Protein AF-A8JEB4-F1 (afdb_monomer_lite)

Secondary structure (DSSP, 8-state):
--------------------------PPPHHHHHHHHHHHHHHHHHHHHHHHHH-S-HHHHHHHTGGG--HHHHHHHHHHHHHHHHTT-HHHHHHHHHHHHHHHHHHHHTS-HHHHHHHHHHH-SSHHHHHHHHHHHHHHHHHHHHHHHHHHHHHHHHHHHHHHHSPP-TTHHHHHHHHHHHHHHHHHHHHHHHHHHHHHHHHHHHS--

Sequence (209 aa):
MPIVPQGCGAGRVQAHRATTRCHATAVPDPAAARLDGARVTQLRATELLAKLLEASDPTGEARQHVESLTEDFFMTSSTYLTLARKEGNADVASRLERALSAAWAVKQATMRPELQLLNGLVRAESDAARRQMYVSGGSDLVDTLRMNDRWFFSMLERMTNDVERQPPNPGKAQLLTRLRSIKKEAEALEKQAARQQAQQDKGQKGGAK

Foldseek 3Di:
DDDDDDDDDDDDDDDPPPPPPPPPPPPPDPVVVVVVVLVVLLVLLVVLLVCLLPDPDLLVSLLVCLVNLDPSSLVSLVVVLVVCVVVVVVVVNVSSVVNSVSNCVNNLVPDDPLVSLVVLLLPQPDPVSNVVCVVVCPPVVLVSCPPDPNVSLVVLVVVLVVLVPDDDDPCSVVSNVSSVVNNVVSVVSNVVVVVVVVVVVVVVVVPPD

Radius of gyration: 33.23 Å; chains: 1; bounding box: 127×57×76 Å

Structure (mmCIF, N/CA/C/O backbone):
data_AF-A8JEB4-F1
#
_entry.id   AF-A8JEB4-F1
#
loop_
_atom_site.group_PDB
_atom_site.id
_atom_site.type_symbol
_atom_site.label_atom_id
_atom_site.label_alt_id
_atom_site.label_comp_id
_atom_site.label_asym_id
_atom_site.label_entity_id
_atom_site.label_seq_id
_atom_site.pdbx_PDB_ins_code
_atom_site.Cartn_x
_atom_site.Cartn_y
_atom_site.Cartn_z
_atom_site.occupancy
_atom_site.B_iso_or_equiv
_atom_site.auth_seq_id
_atom_site.auth_comp_id
_atom_site.auth_asym_id
_atom_site.auth_atom_id
_atom_site.pdbx_PDB_model_num
ATOM 1 N N . MET A 1 1 ? 90.904 -24.887 -39.145 1.00 38.66 1 MET A N 1
ATOM 2 C CA . MET A 1 1 ? 92.124 -25.471 -38.540 1.00 38.66 1 MET A CA 1
ATOM 3 C C . MET A 1 1 ? 92.198 -24.982 -37.096 1.00 38.66 1 MET A C 1
ATOM 5 O O . MET A 1 1 ? 91.871 -23.822 -36.892 1.00 38.66 1 MET A O 1
ATOM 9 N N . PRO A 1 2 ? 92.663 -25.812 -36.152 1.00 54.75 2 PRO A N 1
ATOM 10 C CA . PRO A 1 2 ? 91.959 -26.630 -35.140 1.00 54.75 2 PRO A CA 1
ATOM 11 C C . PRO A 1 2 ? 91.646 -25.810 -33.845 1.00 54.75 2 PRO A C 1
ATOM 13 O O . PRO A 1 2 ? 91.927 -24.625 -33.820 1.00 54.75 2 PRO A O 1
ATOM 16 N N . ILE A 1 3 ? 91.001 -26.255 -32.759 1.00 52.28 3 ILE A N 1
ATOM 17 C CA . ILE A 1 3 ? 91.280 -27.370 -31.837 1.00 52.28 3 ILE A CA 1
ATOM 18 C C . ILE A 1 3 ? 90.021 -27.603 -30.971 1.00 52.28 3 ILE A C 1
ATOM 20 O O . ILE A 1 3 ? 89.397 -26.663 -30.484 1.00 52.28 3 ILE A O 1
ATOM 24 N N . VAL A 1 4 ? 89.690 -28.878 -30.778 1.00 51.28 4 VAL A N 1
ATOM 25 C CA . VAL A 1 4 ? 88.695 -29.427 -29.840 1.00 51.28 4 VAL A CA 1
ATOM 26 C C . VAL A 1 4 ? 89.289 -29.476 -28.424 1.00 51.28 4 VAL A C 1
ATOM 28 O O . VAL A 1 4 ? 90.475 -29.783 -28.296 1.00 51.28 4 VAL A O 1
ATOM 31 N N . PRO A 1 5 ? 88.472 -29.348 -27.362 1.00 63.09 5 PRO A N 1
ATOM 32 C CA . PRO A 1 5 ? 88.647 -30.285 -26.258 1.00 63.09 5 PRO A CA 1
ATOM 33 C C . PRO A 1 5 ? 87.349 -30.987 -25.850 1.00 63.09 5 PRO A C 1
ATOM 35 O O . PRO A 1 5 ? 86.295 -30.388 -25.644 1.00 63.09 5 PRO A O 1
ATOM 38 N N . GLN A 1 6 ? 87.502 -32.304 -25.731 1.00 59.31 6 GLN A N 1
ATOM 39 C CA . GLN A 1 6 ? 86.605 -33.250 -25.090 1.00 59.31 6 GLN A CA 1
ATOM 40 C C . GLN A 1 6 ? 86.513 -32.973 -23.587 1.00 59.31 6 GLN A C 1
ATOM 42 O O . GLN A 1 6 ? 87.521 -32.717 -22.932 1.00 59.31 6 GLN A O 1
ATOM 47 N N . GLY A 1 7 ? 85.313 -33.137 -23.035 1.00 56.41 7 GLY A N 1
ATOM 48 C CA . GLY A 1 7 ? 85.078 -33.209 -21.598 1.00 56.41 7 GLY A CA 1
ATOM 49 C C . GLY A 1 7 ? 83.853 -34.066 -21.297 1.00 56.41 7 GLY A C 1
ATOM 50 O O . GLY A 1 7 ? 82.729 -33.577 -21.328 1.00 56.41 7 GLY A O 1
ATOM 51 N N . CYS A 1 8 ? 84.082 -35.353 -21.029 1.00 50.69 8 CYS A N 1
ATOM 52 C CA . CYS A 1 8 ? 83.113 -36.275 -20.436 1.00 50.69 8 CYS A CA 1
ATOM 53 C C . CYS A 1 8 ? 82.752 -35.834 -19.010 1.00 50.69 8 CYS A C 1
ATOM 55 O O . CYS A 1 8 ? 83.640 -35.499 -18.229 1.00 50.69 8 CYS A O 1
ATOM 57 N N . GLY A 1 9 ? 81.473 -35.922 -18.634 1.00 49.28 9 GLY A N 1
ATOM 58 C CA . GLY A 1 9 ? 81.045 -35.616 -17.268 1.00 49.28 9 GLY A CA 1
ATOM 59 C C . GLY A 1 9 ? 79.619 -36.048 -16.939 1.00 49.28 9 GLY A C 1
ATOM 60 O O . GLY A 1 9 ? 78.704 -35.239 -16.969 1.00 49.28 9 GLY A O 1
ATOM 61 N N . ALA A 1 10 ? 79.472 -37.338 -16.635 1.00 49.81 10 ALA A N 1
ATOM 62 C CA . ALA A 1 10 ? 78.556 -37.943 -15.663 1.00 49.81 10 ALA A CA 1
ATOM 63 C C . ALA A 1 10 ? 77.165 -37.306 -15.407 1.00 49.81 10 ALA A C 1
ATOM 65 O O . ALA A 1 10 ? 77.017 -36.329 -14.681 1.00 49.81 10 ALA A O 1
ATOM 66 N N . GLY A 1 11 ? 76.135 -38.015 -15.881 1.00 51.88 11 GLY A N 1
ATOM 67 C CA . GLY A 1 11 ? 74.995 -38.484 -15.083 1.00 51.88 11 GLY A CA 1
ATOM 68 C C . GLY A 1 11 ? 74.304 -37.520 -14.113 1.00 51.88 11 GLY A C 1
ATOM 69 O O . GLY A 1 11 ? 74.766 -37.296 -12.995 1.00 51.88 11 GLY A O 1
ATOM 70 N N . ARG A 1 12 ? 73.066 -37.133 -14.447 1.00 55.53 12 ARG A N 1
ATOM 71 C CA . ARG A 1 12 ? 72.047 -36.868 -13.423 1.00 55.53 12 ARG A CA 1
ATOM 72 C C . ARG A 1 12 ? 70.630 -37.146 -13.936 1.00 55.53 12 ARG A C 1
ATOM 74 O O . ARG A 1 12 ? 70.074 -36.401 -14.729 1.00 55.53 12 ARG A O 1
ATOM 81 N N . VAL A 1 13 ? 70.118 -38.288 -13.477 1.00 55.38 13 VAL A N 1
ATOM 82 C CA . VAL A 1 13 ? 68.733 -38.638 -13.117 1.00 55.38 13 VAL A CA 1
ATOM 83 C C . VAL A 1 13 ? 67.637 -37.694 -13.638 1.00 55.38 13 VAL A C 1
ATOM 85 O O . VAL A 1 13 ? 67.443 -36.593 -13.124 1.00 55.38 13 VAL A O 1
ATOM 88 N N . GLN A 1 14 ? 66.850 -38.193 -14.596 1.00 51.88 14 GLN A N 1
ATOM 89 C CA . GLN A 1 14 ? 65.537 -37.655 -14.948 1.00 51.88 14 GLN A CA 1
ATOM 90 C C . GLN A 1 14 ? 64.587 -37.815 -13.754 1.00 51.88 14 GLN A C 1
ATOM 92 O O . GLN A 1 14 ? 64.043 -38.889 -13.509 1.00 51.88 14 GLN A O 1
ATOM 97 N N . ALA A 1 15 ? 64.376 -36.736 -13.006 1.00 53.16 15 ALA A N 1
ATOM 98 C CA . ALA A 1 15 ? 63.231 -36.619 -12.119 1.00 53.16 15 ALA A CA 1
ATOM 99 C C . ALA A 1 15 ? 62.065 -36.048 -12.934 1.00 53.16 15 ALA A C 1
ATOM 101 O O . ALA A 1 15 ? 61.970 -34.837 -13.142 1.00 53.16 15 ALA A O 1
ATOM 102 N N . HIS A 1 16 ? 61.178 -36.930 -13.399 1.00 48.91 16 HIS A N 1
ATOM 103 C CA . HIS A 1 16 ? 59.841 -36.560 -13.848 1.00 48.91 16 HIS A CA 1
ATOM 104 C C . HIS A 1 16 ? 59.104 -35.895 -12.680 1.00 48.91 16 HIS A C 1
ATOM 106 O O . HIS A 1 16 ? 58.476 -36.553 -11.853 1.00 48.91 16 HIS A O 1
ATOM 112 N N . ARG A 1 17 ? 59.198 -34.566 -12.586 1.00 48.28 17 ARG A N 1
ATOM 113 C CA . ARG A 1 17 ? 58.284 -33.784 -11.761 1.00 48.28 17 ARG A CA 1
ATOM 114 C C . ARG A 1 17 ? 56.932 -33.815 -12.457 1.00 48.28 17 ARG A C 1
ATOM 116 O O . ARG A 1 17 ? 56.715 -33.111 -13.437 1.00 48.28 17 ARG A O 1
ATOM 123 N N . ALA A 1 18 ? 56.046 -34.667 -11.951 1.00 56.19 18 ALA A N 1
ATOM 124 C CA . ALA A 1 18 ? 54.621 -34.542 -12.174 1.00 56.19 18 ALA A CA 1
ATOM 125 C C . ALA A 1 18 ? 54.212 -33.139 -11.712 1.00 56.19 18 ALA A C 1
ATOM 127 O O . ALA A 1 18 ? 54.155 -32.846 -10.517 1.00 56.19 18 ALA A O 1
ATOM 128 N N . THR A 1 19 ? 54.010 -32.238 -12.669 1.00 58.72 19 THR A N 1
ATOM 129 C CA . THR A 1 19 ? 53.431 -30.924 -12.420 1.00 58.72 19 THR A CA 1
ATOM 130 C C . THR A 1 19 ? 51.957 -31.144 -12.112 1.00 58.72 19 THR A C 1
ATOM 132 O O . THR A 1 19 ? 51.099 -31.021 -12.984 1.00 58.72 19 THR A O 1
ATOM 135 N N . THR A 1 20 ? 51.659 -31.516 -10.869 1.00 57.28 20 THR A N 1
ATOM 136 C CA . THR A 1 20 ? 50.318 -31.423 -10.304 1.00 57.28 20 THR A CA 1
ATOM 137 C C . THR A 1 20 ? 49.945 -29.945 -10.352 1.00 57.28 20 THR A C 1
ATOM 139 O O . THR A 1 20 ? 50.335 -29.163 -9.488 1.00 57.28 20 THR A O 1
ATOM 142 N N . ARG A 1 21 ? 49.264 -29.527 -11.429 1.00 53.06 21 ARG A N 1
ATOM 143 C CA . ARG A 1 21 ? 48.597 -28.227 -11.486 1.00 53.06 21 ARG A CA 1
ATOM 144 C C . ARG A 1 21 ? 47.537 -28.258 -10.398 1.00 53.06 21 ARG A C 1
ATOM 146 O O . ARG A 1 21 ? 46.460 -28.812 -10.590 1.00 53.06 21 ARG A O 1
ATOM 153 N N . CYS A 1 22 ? 47.865 -27.682 -9.250 1.00 53.25 22 CYS A N 1
ATOM 154 C CA . CYS A 1 22 ? 46.872 -27.253 -8.287 1.00 53.25 22 CYS A CA 1
ATOM 155 C C . CYS A 1 22 ? 45.930 -26.307 -9.040 1.00 53.25 22 CYS A C 1
ATOM 157 O 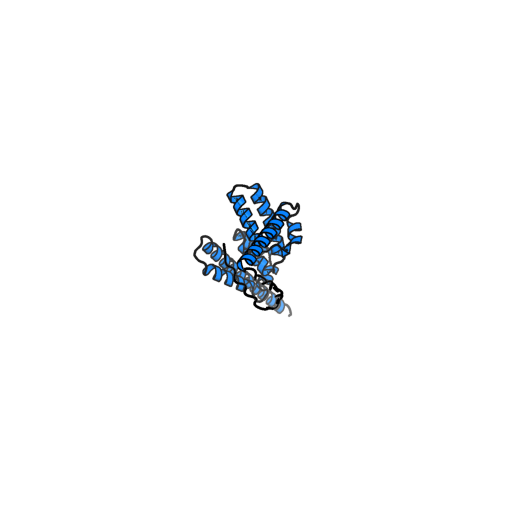O . CYS A 1 22 ? 46.310 -25.181 -9.365 1.00 53.25 22 CYS A O 1
ATOM 159 N N . HIS A 1 23 ? 44.734 -26.786 -9.386 1.00 55.25 23 HIS A N 1
ATOM 160 C CA . HIS A 1 23 ? 43.632 -25.930 -9.795 1.00 55.25 23 HIS A CA 1
ATOM 161 C C . HIS A 1 23 ? 43.306 -25.048 -8.592 1.00 55.25 23 HIS A C 1
ATOM 163 O O . HIS A 1 23 ? 42.534 -25.432 -7.718 1.00 55.25 23 HIS A O 1
ATOM 169 N N . ALA A 1 24 ? 43.956 -23.887 -8.517 1.00 59.38 24 ALA A N 1
ATOM 170 C CA . ALA A 1 24 ? 43.514 -22.809 -7.660 1.00 59.38 24 ALA A CA 1
ATOM 171 C C . ALA A 1 24 ? 42.097 -22.466 -8.126 1.00 59.38 24 ALA A C 1
ATOM 173 O O . ALA A 1 24 ? 41.909 -21.876 -9.190 1.00 59.38 24 ALA A O 1
ATOM 174 N N . THR A 1 25 ? 41.095 -22.923 -7.378 1.00 62.81 25 THR A N 1
ATOM 175 C CA . THR A 1 25 ? 39.720 -22.468 -7.536 1.00 62.81 25 THR A CA 1
ATOM 176 C C . THR A 1 25 ? 39.750 -20.973 -7.276 1.00 62.81 25 THR A C 1
ATOM 178 O O . THR A 1 25 ? 39.903 -20.547 -6.130 1.00 62.81 25 THR A O 1
ATOM 181 N N . ALA A 1 26 ? 39.715 -20.182 -8.349 1.00 67.88 26 ALA A N 1
ATOM 182 C CA . ALA A 1 26 ? 39.594 -18.741 -8.255 1.00 67.88 26 ALA A CA 1
ATOM 183 C C . ALA A 1 26 ? 38.351 -18.458 -7.411 1.00 67.88 26 ALA A C 1
ATOM 185 O O . ALA A 1 26 ? 37.242 -18.833 -7.792 1.00 67.88 26 ALA A O 1
ATOM 186 N N . VAL A 1 27 ? 38.556 -17.888 -6.223 1.00 74.75 27 VAL A N 1
ATOM 187 C CA . VAL A 1 27 ? 37.455 -17.453 -5.368 1.00 74.75 27 VAL A CA 1
ATOM 188 C C . VAL A 1 27 ? 36.690 -16.406 -6.180 1.00 74.75 27 VAL A C 1
ATOM 190 O O . VAL A 1 27 ? 37.307 -15.417 -6.584 1.00 74.75 27 VAL A O 1
ATOM 193 N N . PRO A 1 28 ? 35.404 -16.633 -6.500 1.00 72.44 28 PRO A N 1
ATOM 194 C CA . PRO A 1 28 ? 34.642 -15.689 -7.300 1.00 72.44 28 PRO A CA 1
ATOM 195 C C . PRO A 1 28 ? 34.601 -14.339 -6.585 1.00 72.44 28 PRO A C 1
ATOM 197 O O . PRO A 1 28 ? 34.359 -14.273 -5.378 1.00 72.44 28 PRO A O 1
ATOM 200 N N . ASP A 1 29 ? 34.862 -13.271 -7.338 1.00 78.88 29 ASP A N 1
ATOM 201 C CA . ASP A 1 29 ? 34.808 -11.907 -6.826 1.00 78.88 29 ASP A CA 1
ATOM 202 C C . ASP A 1 29 ? 33.388 -11.628 -6.286 1.00 78.88 29 ASP A C 1
ATOM 204 O O . ASP A 1 29 ? 32.411 -11.732 -7.041 1.00 78.88 29 ASP A O 1
ATOM 208 N N . PRO A 1 30 ? 33.232 -11.278 -4.995 1.00 77.25 30 PRO A N 1
ATOM 209 C CA . PRO A 1 30 ? 31.927 -10.989 -4.409 1.00 77.25 30 PRO A CA 1
ATOM 210 C C . PRO A 1 30 ? 31.196 -9.830 -5.102 1.00 77.25 30 PRO A C 1
ATOM 212 O O . PRO A 1 30 ? 29.968 -9.765 -5.026 1.00 77.25 30 PRO A O 1
ATOM 215 N N . ALA A 1 31 ? 31.904 -8.921 -5.782 1.00 74.94 31 ALA A N 1
ATOM 216 C CA . ALA A 1 31 ? 31.280 -7.858 -6.565 1.00 74.94 31 ALA A CA 1
ATOM 217 C C . ALA A 1 31 ? 30.600 -8.401 -7.834 1.00 74.94 31 ALA A C 1
ATOM 219 O O . ALA A 1 31 ? 29.460 -8.031 -8.119 1.00 74.94 31 ALA A O 1
ATOM 220 N N . ALA A 1 32 ? 31.252 -9.324 -8.547 1.00 72.94 32 ALA A N 1
ATOM 221 C CA . ALA A 1 32 ? 30.692 -9.960 -9.739 1.00 72.94 32 ALA A CA 1
ATOM 222 C C . ALA A 1 32 ? 29.433 -10.777 -9.399 1.00 72.94 32 ALA A C 1
ATOM 224 O O . ALA A 1 32 ? 28.389 -10.593 -10.021 1.00 72.94 32 ALA A O 1
ATOM 225 N N . ALA A 1 33 ? 29.482 -11.571 -8.323 1.00 75.81 33 ALA A N 1
ATOM 226 C CA . ALA A 1 33 ? 28.337 -12.368 -7.877 1.00 75.81 33 ALA A CA 1
ATOM 227 C C . ALA A 1 33 ? 27.104 -11.512 -7.508 1.00 75.81 33 ALA A C 1
ATOM 229 O O . ALA A 1 33 ? 25.963 -11.917 -7.740 1.00 75.81 33 ALA A O 1
ATOM 230 N N . ARG A 1 34 ? 27.310 -10.309 -6.951 1.00 76.44 34 ARG A N 1
ATOM 231 C CA . ARG A 1 34 ? 26.219 -9.365 -6.639 1.00 76.44 34 ARG A CA 1
ATOM 232 C C . ARG A 1 34 ? 25.575 -8.781 -7.895 1.00 76.44 34 ARG A C 1
ATOM 234 O O . ARG A 1 34 ? 24.352 -8.656 -7.937 1.00 76.44 34 ARG A O 1
ATOM 241 N N . LEU A 1 35 ? 26.380 -8.428 -8.899 1.00 77.44 35 LEU A N 1
ATOM 242 C CA . LEU A 1 35 ? 25.883 -7.906 -10.177 1.00 77.44 35 LEU A CA 1
ATOM 243 C C . LEU A 1 35 ? 25.042 -8.951 -10.913 1.00 77.44 35 LEU A C 1
ATOM 245 O O . LEU A 1 35 ? 23.967 -8.624 -11.421 1.00 77.44 35 LEU A O 1
ATOM 249 N N . ASP A 1 36 ? 25.485 -10.207 -10.898 1.00 85.06 36 ASP A N 1
ATOM 250 C CA . ASP A 1 36 ? 24.737 -11.314 -11.490 1.00 85.06 36 ASP A CA 1
ATOM 251 C C . ASP A 1 36 ? 23.381 -11.504 -10.797 1.00 85.06 36 ASP A C 1
ATOM 253 O O . ASP A 1 36 ? 22.354 -11.621 -11.467 1.00 85.06 36 ASP A O 1
ATOM 257 N N . GLY A 1 37 ? 23.346 -11.434 -9.462 1.00 87.88 37 GLY A N 1
ATOM 258 C CA . GLY A 1 37 ? 22.101 -11.496 -8.692 1.00 87.88 37 GLY A CA 1
ATOM 259 C C . GLY A 1 37 ? 21.115 -10.380 -9.050 1.00 87.88 37 GLY A C 1
ATOM 260 O O . GLY A 1 37 ? 19.952 -10.658 -9.342 1.00 87.88 37 GLY A O 1
ATOM 261 N N . ALA A 1 38 ? 21.579 -9.128 -9.098 1.00 89.25 38 ALA A N 1
ATOM 262 C CA . ALA A 1 38 ? 20.737 -7.983 -9.453 1.00 89.25 38 ALA A CA 1
ATOM 263 C C . ALA A 1 38 ? 20.160 -8.109 -10.872 1.00 89.25 38 ALA A C 1
ATOM 265 O O . ALA A 1 38 ? 18.967 -7.878 -11.088 1.00 89.25 38 ALA A O 1
ATOM 266 N N . ARG A 1 39 ? 20.986 -8.545 -11.833 1.00 92.44 39 ARG A N 1
ATOM 267 C CA . ARG A 1 39 ? 20.556 -8.772 -13.216 1.00 92.44 39 ARG A CA 1
ATOM 268 C C . ARG A 1 39 ? 19.494 -9.864 -13.306 1.00 92.44 39 ARG A C 1
ATOM 270 O O . ARG A 1 39 ? 18.506 -9.689 -14.013 1.00 92.44 39 ARG A O 1
ATOM 277 N N . VAL A 1 40 ? 19.670 -10.972 -12.586 1.00 94.19 40 VAL A N 1
ATOM 278 C CA . VAL A 1 40 ? 18.693 -12.070 -12.559 1.00 94.19 40 VAL A CA 1
ATOM 279 C C . VAL A 1 40 ? 17.361 -11.610 -11.964 1.00 94.19 40 VAL A C 1
ATOM 281 O O . VAL A 1 40 ? 16.311 -11.913 -12.530 1.00 94.19 40 VAL A O 1
ATOM 284 N N . THR A 1 41 ? 17.378 -10.847 -10.869 1.00 93.75 41 THR A N 1
ATOM 285 C CA . THR A 1 41 ? 16.153 -10.295 -10.269 1.00 93.75 41 THR A CA 1
ATOM 286 C C . THR A 1 41 ? 15.424 -9.361 -11.233 1.00 93.75 41 THR A C 1
ATOM 288 O O . THR A 1 41 ? 14.213 -9.493 -11.409 1.00 93.75 41 THR A O 1
ATOM 291 N N . GLN A 1 42 ? 16.151 -8.469 -11.913 1.00 94.38 42 GLN A N 1
ATOM 292 C CA . GLN A 1 42 ? 15.565 -7.565 -12.902 1.00 94.38 42 GLN A CA 1
ATOM 293 C C . GLN A 1 42 ? 14.949 -8.327 -14.085 1.00 94.38 42 GLN A C 1
ATOM 295 O O . GLN A 1 42 ? 13.846 -7.990 -14.520 1.00 94.38 42 GLN A O 1
ATOM 300 N N . LEU A 1 43 ? 15.629 -9.361 -14.596 1.00 96.44 43 LEU A N 1
ATOM 301 C CA . LEU A 1 43 ? 15.107 -10.198 -15.682 1.00 96.44 43 LEU A CA 1
ATOM 302 C C . LEU A 1 43 ? 13.803 -10.883 -15.269 1.00 96.44 43 LEU A C 1
ATOM 304 O O . LEU A 1 43 ? 12.806 -10.745 -15.969 1.00 96.44 43 LEU A O 1
ATOM 308 N N . ARG A 1 44 ? 13.765 -11.508 -14.087 1.00 96.94 44 ARG A N 1
ATOM 309 C CA . ARG A 1 44 ? 12.548 -12.148 -13.561 1.00 96.94 44 ARG A CA 1
ATOM 310 C C . ARG A 1 44 ? 11.398 -11.161 -13.375 1.00 96.94 44 ARG A C 1
ATOM 312 O O . ARG A 1 44 ? 10.262 -11.468 -13.728 1.00 96.94 44 ARG A O 1
ATOM 319 N N . ALA A 1 45 ? 11.686 -9.971 -12.845 1.00 97.31 45 ALA A N 1
ATOM 320 C CA . ALA A 1 45 ? 10.690 -8.914 -12.697 1.00 97.31 45 ALA A CA 1
ATOM 321 C C . ALA A 1 45 ? 10.119 -8.481 -14.058 1.00 97.31 45 ALA A C 1
ATOM 323 O O . ALA A 1 45 ? 8.908 -8.312 -14.201 1.00 97.31 45 ALA A O 1
ATOM 324 N N . THR A 1 46 ? 10.986 -8.343 -15.061 1.00 97.19 46 THR A N 1
ATOM 325 C CA . THR A 1 46 ? 10.607 -7.936 -16.421 1.00 97.19 46 THR A CA 1
ATOM 326 C C . THR A 1 46 ? 9.807 -9.027 -17.135 1.00 97.19 46 THR A C 1
ATOM 328 O O . THR A 1 46 ? 8.791 -8.728 -17.756 1.00 97.19 46 THR A O 1
ATOM 331 N N . GLU A 1 47 ? 10.210 -10.292 -17.005 1.00 98.19 47 GLU A N 1
ATOM 332 C CA . GLU A 1 47 ? 9.489 -11.449 -17.549 1.00 98.19 47 GLU A CA 1
ATOM 333 C C . GLU A 1 47 ? 8.081 -11.564 -16.957 1.00 98.19 47 GLU A C 1
ATOM 335 O O . GLU A 1 47 ? 7.111 -11.748 -17.692 1.00 98.19 47 GLU A O 1
ATOM 340 N N . LEU A 1 48 ? 7.940 -11.406 -15.637 1.00 98.44 48 LEU A N 1
ATOM 341 C CA . LEU A 1 48 ? 6.628 -11.418 -14.992 1.00 98.44 48 LEU A CA 1
ATOM 342 C C . LEU A 1 48 ? 5.756 -10.246 -15.454 1.00 98.44 48 LEU A C 1
ATOM 344 O O . LEU A 1 48 ? 4.564 -10.423 -15.701 1.00 98.44 48 LEU A O 1
ATOM 348 N N . LEU A 1 49 ? 6.336 -9.053 -15.605 1.00 98.38 49 LEU A N 1
ATOM 349 C CA . LEU A 1 49 ? 5.604 -7.897 -16.114 1.00 98.38 49 LEU A CA 1
ATOM 350 C C . LEU A 1 49 ? 5.101 -8.135 -17.543 1.00 98.38 49 LEU A C 1
ATOM 352 O O . LEU A 1 49 ? 3.952 -7.814 -17.836 1.00 98.38 49 LEU A O 1
ATOM 356 N N . ALA A 1 50 ? 5.927 -8.727 -18.410 1.00 98.38 50 ALA A N 1
ATOM 357 C CA . ALA A 1 50 ? 5.529 -9.083 -19.768 1.00 98.38 50 ALA A CA 1
ATOM 358 C C . ALA A 1 50 ? 4.332 -10.047 -19.766 1.00 98.38 50 ALA A C 1
ATOM 360 O O . ALA A 1 50 ? 3.320 -9.756 -20.404 1.00 98.38 50 ALA A O 1
ATOM 361 N N . LYS A 1 51 ? 4.379 -11.112 -18.952 1.00 98.38 51 LYS A N 1
ATOM 362 C CA . LYS A 1 51 ? 3.247 -12.041 -18.788 1.00 98.38 51 LYS A CA 1
ATOM 363 C C . LYS A 1 51 ? 1.964 -11.331 -18.362 1.00 98.38 51 LYS A C 1
ATOM 365 O O . LYS A 1 51 ? 0.916 -11.545 -18.961 1.00 98.38 51 LYS A O 1
ATOM 370 N N . LEU A 1 52 ? 2.040 -10.434 -17.375 1.00 98.31 52 LEU A N 1
ATOM 371 C CA . LEU A 1 52 ? 0.877 -9.668 -16.908 1.00 98.31 52 LEU A CA 1
ATOM 372 C C . LEU A 1 52 ? 0.305 -8.728 -17.981 1.00 98.31 52 LEU A C 1
ATOM 374 O O . LEU A 1 52 ? -0.896 -8.470 -17.987 1.00 98.31 52 LEU A O 1
ATOM 378 N N . LEU A 1 53 ? 1.150 -8.196 -18.868 1.00 98.25 53 LEU A N 1
ATOM 379 C CA . LEU A 1 53 ? 0.741 -7.309 -19.962 1.00 98.25 53 LEU A CA 1
ATOM 380 C C . LEU A 1 53 ? 0.120 -8.051 -21.153 1.00 98.25 53 LEU A C 1
ATOM 382 O O . LEU A 1 53 ? -0.626 -7.433 -21.922 1.00 98.25 53 LEU A O 1
ATOM 386 N N . GLU A 1 54 ? 0.466 -9.325 -21.327 1.00 98.06 54 GLU A N 1
ATOM 387 C CA . GLU A 1 54 ? -0.047 -10.222 -22.370 1.00 98.06 54 GLU A CA 1
ATOM 388 C C . GLU A 1 54 ? -1.290 -10.999 -21.915 1.00 98.06 54 GLU A C 1
ATOM 390 O O . GLU A 1 54 ? -2.135 -11.357 -22.737 1.00 98.06 54 GLU A O 1
ATOM 395 N N . ALA A 1 55 ? -1.432 -11.230 -20.608 1.00 98.19 55 ALA A N 1
ATOM 396 C CA . ALA A 1 55 ? -2.548 -11.963 -20.035 1.00 98.19 55 ALA A CA 1
ATOM 397 C C . ALA A 1 55 ? -3.896 -11.280 -20.319 1.00 98.19 55 ALA A C 1
ATOM 399 O O . ALA A 1 55 ? -4.096 -10.092 -20.059 1.00 98.19 55 ALA A O 1
ATOM 400 N N . SER A 1 56 ? -4.867 -12.072 -20.785 1.00 97.19 56 SER A N 1
ATOM 401 C CA . SER A 1 56 ? -6.265 -11.623 -20.898 1.00 97.19 56 SER A CA 1
ATOM 402 C C . SER A 1 56 ? -6.902 -11.386 -19.523 1.00 97.19 56 SER A C 1
ATOM 404 O O . SER A 1 56 ? -7.747 -10.505 -19.382 1.00 97.19 56 SER A O 1
ATOM 406 N N . ASP A 1 57 ? -6.456 -12.133 -18.505 1.00 97.81 57 ASP A N 1
ATOM 407 C CA . ASP A 1 57 ? -6.776 -11.915 -17.091 1.00 97.81 57 ASP A CA 1
ATOM 408 C C . ASP A 1 57 ? -5.488 -11.671 -16.277 1.00 97.81 57 ASP A C 1
ATOM 410 O O . ASP A 1 57 ? -4.894 -12.614 -15.742 1.00 97.81 57 ASP A O 1
ATOM 414 N N . PRO A 1 58 ? -5.054 -10.404 -16.135 1.00 98.19 58 PRO A N 1
ATOM 415 C CA . PRO A 1 58 ? -3.878 -10.061 -15.336 1.00 98.19 58 PRO A CA 1
ATOM 416 C C . PRO A 1 58 ? -4.016 -10.423 -13.850 1.00 98.19 58 PRO A C 1
ATOM 418 O O . PRO A 1 58 ? -3.010 -10.597 -13.166 1.00 98.19 58 PRO A O 1
ATOM 421 N N . THR A 1 59 ? -5.242 -10.537 -13.324 1.00 98.12 59 THR A N 1
ATOM 422 C CA . THR A 1 59 ? -5.462 -10.895 -11.913 1.00 98.12 59 THR A CA 1
ATOM 423 C C . THR A 1 59 ? -5.216 -12.384 -11.701 1.00 98.12 59 THR A C 1
ATOM 425 O O . THR A 1 59 ? -4.540 -12.762 -10.744 1.00 98.12 59 THR A O 1
ATOM 428 N N . GLY A 1 60 ? -5.737 -13.230 -12.592 1.00 98.12 60 GLY A N 1
ATOM 429 C CA . GLY A 1 60 ? -5.472 -14.666 -12.604 1.00 98.12 60 GLY A CA 1
ATOM 430 C C . GLY A 1 60 ? -3.982 -14.974 -12.743 1.00 98.12 60 GLY A C 1
ATOM 431 O O . GLY A 1 60 ? -3.444 -15.740 -11.945 1.00 98.12 60 GLY A O 1
ATOM 432 N N . GLU A 1 61 ? -3.302 -14.309 -13.678 1.00 98.56 61 GLU A N 1
ATOM 433 C CA . GLU A 1 61 ? -1.855 -14.457 -13.879 1.00 98.56 61 GLU A CA 1
ATOM 434 C C . GLU A 1 61 ? -1.059 -14.030 -12.631 1.00 98.56 61 GLU A C 1
ATOM 436 O O . GLU A 1 61 ? -0.190 -14.757 -12.147 1.00 98.56 61 GLU A O 1
ATOM 441 N N . ALA A 1 62 ? -1.416 -12.896 -12.018 1.00 98.38 62 ALA A N 1
ATOM 442 C CA . ALA A 1 62 ? -0.790 -12.439 -10.778 1.00 98.38 62 ALA A CA 1
ATOM 443 C C . ALA A 1 62 ? -0.969 -13.429 -9.613 1.00 98.38 62 ALA A C 1
ATOM 445 O O . ALA A 1 62 ? -0.050 -13.597 -8.809 1.00 98.38 62 ALA A O 1
ATOM 446 N N . ARG A 1 63 ? -2.122 -14.109 -9.511 1.00 98.38 63 ARG A N 1
ATOM 447 C CA . ARG A 1 63 ? -2.364 -15.136 -8.477 1.00 98.38 63 ARG A CA 1
ATOM 448 C C . ARG A 1 63 ? -1.440 -16.339 -8.631 1.00 98.38 63 ARG A C 1
ATOM 450 O O . ARG A 1 63 ? -0.966 -16.849 -7.621 1.00 98.38 63 ARG A O 1
ATOM 457 N N . GLN A 1 64 ? -1.153 -16.758 -9.863 1.00 98.12 64 GLN A N 1
ATOM 458 C CA . GLN A 1 64 ? -0.226 -17.865 -10.131 1.00 98.12 64 GLN A CA 1
ATOM 459 C C . GLN A 1 64 ? 1.219 -17.521 -9.742 1.00 98.12 64 GLN A C 1
ATOM 461 O O . GLN A 1 64 ? 2.009 -18.408 -9.427 1.00 98.12 64 GLN A O 1
ATOM 466 N N . HIS A 1 65 ? 1.554 -16.230 -9.715 1.00 98.25 65 HIS A N 1
ATOM 467 C CA . HIS A 1 65 ? 2.903 -15.723 -9.478 1.00 98.25 65 HIS A CA 1
ATOM 468 C C . HIS A 1 65 ? 3.039 -14.891 -8.193 1.00 98.25 65 HIS A C 1
ATOM 470 O O . HIS A 1 65 ? 3.944 -14.065 -8.077 1.00 98.25 65 HIS A O 1
ATOM 476 N N . VAL A 1 66 ? 2.184 -15.121 -7.192 1.00 98.06 66 VAL A N 1
ATOM 477 C CA . VAL A 1 66 ? 2.090 -14.279 -5.984 1.00 98.06 66 VAL A CA 1
ATOM 478 C C . VAL A 1 66 ? 3.400 -14.146 -5.190 1.00 98.06 66 VAL A C 1
ATOM 480 O O . VAL A 1 66 ? 3.693 -13.087 -4.629 1.00 98.06 66 VAL A O 1
ATOM 483 N N . GLU A 1 67 ? 4.228 -15.192 -5.178 1.00 97.50 67 GLU A N 1
ATOM 484 C CA . GLU A 1 67 ? 5.541 -15.187 -4.518 1.00 97.50 67 GLU A CA 1
ATOM 485 C C . GLU A 1 67 ? 6.567 -14.327 -5.264 1.00 97.50 67 GLU A C 1
ATOM 487 O O . GLU A 1 67 ? 7.454 -13.739 -4.650 1.00 97.50 67 GLU A O 1
ATOM 492 N N . SER A 1 68 ? 6.410 -14.202 -6.584 1.00 97.88 68 SER A N 1
ATOM 493 C CA . SER A 1 68 ? 7.263 -13.373 -7.443 1.00 97.88 68 SER A CA 1
ATOM 494 C C . SER A 1 68 ? 6.856 -11.894 -7.438 1.00 97.88 68 SER A C 1
ATOM 496 O O . SER A 1 68 ? 7.600 -11.054 -7.938 1.00 97.88 68 SER A O 1
ATOM 498 N N . LEU A 1 69 ? 5.713 -11.549 -6.829 1.00 97.69 69 LEU A N 1
ATOM 499 C CA . LEU A 1 69 ? 5.283 -10.169 -6.579 1.00 97.69 69 LEU A CA 1
ATOM 500 C C . LEU A 1 69 ? 6.058 -9.571 -5.392 1.00 97.69 69 LEU A C 1
ATOM 502 O O . LEU A 1 69 ? 5.511 -9.347 -4.304 1.00 97.69 69 LEU A O 1
ATOM 506 N N . THR A 1 70 ? 7.361 -9.383 -5.589 1.00 96.94 70 THR A N 1
ATOM 507 C CA . THR A 1 70 ? 8.304 -8.818 -4.617 1.00 96.94 70 THR A CA 1
ATOM 508 C C . THR A 1 70 ? 8.403 -7.297 -4.743 1.00 96.94 70 THR A C 1
ATOM 510 O O . THR A 1 70 ? 7.879 -6.693 -5.679 1.00 96.94 70 THR A O 1
ATOM 513 N N . GLU A 1 71 ? 9.094 -6.658 -3.799 1.00 95.38 71 GLU A N 1
ATOM 514 C CA . GLU A 1 71 ? 9.407 -5.226 -3.878 1.00 95.38 71 GLU A CA 1
ATOM 515 C C . GLU A 1 71 ? 10.181 -4.884 -5.159 1.00 95.38 71 GLU A C 1
ATOM 517 O O . GLU A 1 71 ? 9.798 -3.953 -5.866 1.00 95.38 71 GLU A O 1
ATOM 522 N N . ASP A 1 72 ? 11.185 -5.690 -5.521 1.00 95.50 72 ASP A N 1
ATOM 523 C CA . ASP A 1 72 ? 11.974 -5.494 -6.743 1.00 95.50 72 ASP A CA 1
ATOM 524 C C . ASP A 1 72 ? 11.106 -5.521 -8.007 1.00 95.50 72 ASP A C 1
ATOM 526 O O . ASP A 1 72 ? 11.326 -4.732 -8.932 1.00 95.50 72 ASP A O 1
ATOM 530 N N . PHE A 1 73 ? 10.077 -6.376 -8.038 1.00 98.25 73 PHE A N 1
ATOM 531 C CA . PHE A 1 73 ? 9.112 -6.403 -9.134 1.00 98.25 73 PHE A CA 1
ATOM 532 C C . PHE A 1 73 ? 8.338 -5.081 -9.238 1.00 98.25 73 PHE A C 1
ATOM 534 O O . PHE A 1 73 ? 8.266 -4.492 -10.323 1.00 98.25 73 PHE A O 1
ATOM 541 N N . PHE A 1 74 ? 7.789 -4.582 -8.124 1.00 97.75 74 PHE A N 1
ATOM 542 C CA . PHE A 1 74 ? 7.025 -3.331 -8.120 1.00 97.75 74 PHE A CA 1
ATOM 543 C C . PHE A 1 74 ? 7.906 -2.112 -8.414 1.00 97.75 74 PHE A C 1
ATOM 545 O O . PHE A 1 74 ? 7.475 -1.222 -9.147 1.00 97.75 74 PHE A O 1
ATOM 552 N N . MET A 1 75 ? 9.142 -2.083 -7.911 1.00 95.62 75 MET A N 1
ATOM 553 C CA . MET A 1 75 ? 10.110 -1.022 -8.196 1.00 95.62 75 MET A CA 1
ATOM 554 C C . MET A 1 75 ? 10.462 -0.978 -9.685 1.00 95.62 75 MET A C 1
ATOM 556 O O . MET A 1 75 ? 10.271 0.057 -10.324 1.00 95.62 75 MET A O 1
ATOM 560 N N . THR A 1 76 ? 10.877 -2.114 -10.256 1.00 96.50 76 THR A N 1
ATOM 561 C CA . THR A 1 76 ? 11.214 -2.229 -11.685 1.00 96.50 76 THR A CA 1
ATOM 562 C C . THR A 1 76 ? 10.033 -1.818 -12.568 1.00 96.50 76 THR A C 1
ATOM 564 O O . THR A 1 76 ? 10.166 -0.993 -13.472 1.00 96.50 76 THR A O 1
ATOM 567 N N . SER A 1 77 ? 8.838 -2.329 -12.268 1.00 97.75 77 SER A N 1
ATOM 568 C CA . SER A 1 77 ? 7.636 -2.039 -13.055 1.00 97.75 77 SER A CA 1
ATOM 569 C C . SER A 1 77 ? 7.185 -0.578 -12.941 1.00 97.75 77 SER A C 1
ATOM 571 O O . SER A 1 77 ? 6.740 0.017 -13.923 1.00 97.75 77 SER A O 1
ATOM 573 N N . SER A 1 78 ? 7.340 0.037 -11.764 1.00 96.75 78 SER A N 1
ATOM 574 C CA . SER A 1 78 ? 7.066 1.463 -11.549 1.00 96.75 78 SER A CA 1
ATOM 575 C C . SER A 1 78 ? 8.024 2.361 -12.342 1.00 96.75 78 SER A C 1
ATOM 577 O O . SER A 1 78 ? 7.613 3.398 -12.877 1.00 96.75 78 SER A O 1
ATOM 579 N N . THR A 1 79 ? 9.289 1.948 -12.496 1.00 97.56 79 THR A N 1
ATOM 580 C CA . THR A 1 79 ? 10.242 2.625 -13.385 1.00 97.56 79 THR A CA 1
ATOM 581 C C . THR A 1 79 ? 9.750 2.617 -14.831 1.00 97.56 79 THR A C 1
ATOM 583 O O . THR A 1 79 ? 9.728 3.677 -15.459 1.00 97.56 79 THR A O 1
ATOM 586 N N . TYR A 1 80 ? 9.281 1.473 -15.342 1.00 97.88 80 TYR A N 1
ATOM 587 C CA . TYR A 1 80 ? 8.725 1.393 -16.697 1.00 97.88 80 TYR A CA 1
ATOM 588 C C . TYR A 1 80 ? 7.463 2.242 -16.872 1.00 97.88 80 TYR A C 1
ATOM 590 O O . TYR A 1 80 ? 7.347 2.963 -17.861 1.00 97.88 80 TYR A O 1
ATOM 598 N N . LEU A 1 81 ? 6.553 2.242 -15.892 1.00 98.19 81 LEU A N 1
ATOM 599 C CA . LEU A 1 81 ? 5.368 3.107 -15.918 1.00 98.19 81 LEU A CA 1
ATOM 600 C C . LEU A 1 81 ? 5.750 4.593 -15.954 1.00 98.19 81 LEU A C 1
ATOM 602 O O . LEU A 1 81 ? 5.176 5.375 -16.712 1.00 98.19 81 LEU A O 1
ATOM 606 N N . THR A 1 82 ? 6.739 4.989 -15.152 1.00 97.31 82 THR A N 1
ATOM 607 C CA . THR A 1 82 ? 7.240 6.368 -15.122 1.00 97.31 82 THR A CA 1
ATOM 608 C C . THR A 1 82 ? 7.858 6.763 -16.460 1.00 97.31 82 THR A C 1
ATOM 610 O O . THR A 1 82 ? 7.625 7.879 -16.925 1.00 97.31 82 THR A O 1
ATOM 613 N N . LEU A 1 83 ? 8.625 5.868 -17.089 1.00 97.88 83 LEU A N 1
ATOM 614 C CA . LEU A 1 83 ? 9.225 6.109 -18.399 1.00 97.88 83 LEU A CA 1
ATOM 615 C C . LEU A 1 83 ? 8.152 6.278 -19.483 1.00 97.88 83 LEU A C 1
ATOM 617 O O . LEU A 1 83 ? 8.149 7.298 -20.164 1.00 97.88 83 LEU A O 1
ATOM 621 N N . ALA A 1 84 ? 7.180 5.363 -19.554 1.00 98.00 84 ALA A N 1
ATOM 622 C CA . ALA A 1 84 ? 6.075 5.445 -20.511 1.00 98.00 84 ALA A CA 1
ATOM 623 C C . ALA A 1 84 ? 5.277 6.755 -20.374 1.00 98.00 84 ALA A C 1
ATOM 625 O O . ALA A 1 84 ? 4.921 7.382 -21.371 1.00 98.00 84 ALA A O 1
ATOM 626 N N . ARG A 1 85 ? 5.042 7.215 -19.134 1.00 97.69 85 ARG A N 1
ATOM 627 C CA . ARG A 1 85 ? 4.395 8.510 -18.863 1.00 97.69 85 ARG A CA 1
ATOM 628 C C . ARG A 1 85 ? 5.243 9.692 -19.334 1.00 97.69 85 ARG A C 1
ATOM 630 O O . ARG A 1 85 ? 4.701 10.622 -19.922 1.00 97.69 85 ARG A O 1
ATOM 637 N N . LYS A 1 86 ? 6.559 9.663 -19.097 1.00 97.81 86 LYS A N 1
ATOM 638 C CA . LYS A 1 86 ? 7.485 10.719 -19.544 1.00 97.81 86 LYS A CA 1
ATOM 639 C C . LYS A 1 86 ? 7.586 10.807 -21.066 1.00 97.81 86 LYS A C 1
ATOM 641 O O . LYS A 1 86 ? 7.715 11.906 -21.590 1.00 97.81 86 LYS A O 1
ATOM 646 N N . GLU A 1 87 ? 7.504 9.676 -21.755 1.00 98.12 87 GLU A N 1
ATOM 647 C CA . GLU A 1 87 ? 7.533 9.595 -23.221 1.00 98.12 87 GLU A CA 1
ATOM 648 C C . GLU A 1 87 ? 6.183 9.938 -23.874 1.00 98.12 87 GLU A C 1
ATOM 650 O O . GLU A 1 87 ? 6.081 9.978 -25.097 1.00 98.12 87 GLU A O 1
ATOM 655 N N . GLY A 1 88 ? 5.133 10.186 -23.081 1.00 97.81 88 GLY A N 1
ATOM 656 C CA . GLY A 1 88 ? 3.794 10.479 -23.595 1.00 97.81 88 GLY A CA 1
ATOM 657 C C . GLY A 1 88 ? 3.075 9.263 -24.187 1.00 97.81 88 GLY A C 1
ATOM 658 O O . GLY A 1 88 ? 2.067 9.423 -24.874 1.00 97.81 88 GLY A O 1
ATOM 659 N N . ASN A 1 89 ? 3.551 8.044 -23.916 1.00 98.25 89 ASN A N 1
ATOM 660 C CA . ASN A 1 89 ? 2.935 6.815 -24.406 1.00 98.25 89 ASN A CA 1
ATOM 661 C C . ASN A 1 89 ? 1.765 6.394 -23.499 1.00 98.25 89 ASN A C 1
ATOM 663 O O . ASN A 1 89 ? 1.890 5.515 -22.639 1.00 98.25 89 ASN A O 1
ATOM 667 N N . ALA A 1 90 ? 0.626 7.069 -23.673 1.00 98.00 90 ALA A N 1
ATOM 668 C CA . ALA A 1 90 ? -0.567 6.892 -22.845 1.00 98.00 90 ALA A CA 1
ATOM 669 C C . ALA A 1 90 ? -1.109 5.451 -22.862 1.00 98.00 90 ALA A C 1
ATOM 671 O O . ALA A 1 90 ? -1.492 4.932 -21.812 1.00 98.00 90 ALA A O 1
ATOM 672 N N . ASP A 1 91 ? -1.080 4.783 -24.018 1.00 98.06 91 ASP A N 1
ATOM 673 C CA . ASP A 1 91 ? -1.585 3.414 -24.164 1.00 98.06 91 ASP A CA 1
ATOM 674 C C . ASP A 1 91 ? -0.745 2.417 -23.359 1.00 98.06 91 ASP A C 1
ATOM 676 O O . ASP A 1 91 ? -1.280 1.604 -22.598 1.00 98.06 91 ASP A O 1
ATOM 680 N N . VAL A 1 92 ? 0.586 2.504 -23.469 1.00 97.88 92 VAL A N 1
ATOM 681 C CA . VAL A 1 92 ? 1.502 1.657 -22.692 1.00 97.88 92 VAL A CA 1
ATOM 682 C C . VAL A 1 92 ? 1.386 1.960 -21.201 1.00 97.88 92 VAL A C 1
ATOM 684 O O . VAL A 1 92 ? 1.294 1.029 -20.399 1.00 97.88 92 VAL A O 1
ATOM 687 N N . ALA A 1 93 ? 1.322 3.238 -20.817 1.00 98.31 93 ALA A N 1
ATOM 688 C CA . ALA A 1 93 ? 1.139 3.629 -19.423 1.00 98.31 93 ALA A CA 1
ATOM 689 C C . ALA A 1 93 ? -0.167 3.063 -18.835 1.00 98.31 93 ALA A C 1
ATOM 691 O O . ALA A 1 93 ? -0.148 2.510 -17.737 1.00 98.31 93 ALA A O 1
ATOM 692 N N . SER A 1 94 ? -1.277 3.119 -19.581 1.00 97.81 94 SER A N 1
ATOM 693 C CA . SER A 1 94 ? -2.568 2.559 -19.159 1.00 97.81 94 SER A CA 1
ATOM 694 C C . SER A 1 94 ? -2.512 1.037 -18.976 1.00 97.81 94 SER A C 1
ATOM 696 O O . SER A 1 94 ? -3.024 0.503 -17.987 1.00 97.81 94 SER A O 1
ATOM 698 N N . ARG A 1 95 ? -1.855 0.317 -19.897 1.00 97.88 95 ARG A N 1
ATOM 699 C CA . ARG A 1 95 ? -1.665 -1.141 -19.787 1.00 97.88 95 ARG A CA 1
ATOM 700 C C . ARG A 1 95 ? -0.813 -1.514 -18.573 1.00 97.88 95 ARG A C 1
ATOM 702 O O . ARG A 1 95 ? -1.199 -2.408 -17.821 1.00 97.88 95 ARG A O 1
ATOM 709 N N . LEU A 1 96 ? 0.295 -0.804 -18.356 1.00 98.31 96 LEU A N 1
ATOM 710 C CA . LEU A 1 96 ? 1.170 -0.986 -17.194 1.00 98.31 96 LEU A CA 1
ATOM 711 C C . LEU A 1 96 ? 0.431 -0.721 -15.881 1.00 98.31 96 LEU A C 1
ATOM 713 O O . LEU A 1 96 ? 0.529 -1.513 -14.949 1.00 98.31 96 LEU A O 1
ATOM 717 N N . GLU A 1 97 ? -0.346 0.358 -15.811 1.00 97.88 97 GLU A N 1
ATOM 718 C CA . GLU A 1 97 ? -1.123 0.713 -14.624 1.00 97.88 97 GLU A CA 1
ATOM 719 C C . GLU A 1 97 ? -2.178 -0.347 -14.289 1.00 97.88 97 GLU A C 1
ATOM 721 O O . GLU A 1 97 ? -2.316 -0.733 -13.126 1.00 97.88 97 GLU A O 1
ATOM 726 N N . ARG A 1 98 ? -2.867 -0.895 -15.297 1.00 97.75 98 ARG A N 1
ATOM 727 C CA . ARG A 1 98 ? -3.824 -1.996 -15.116 1.00 97.75 98 ARG A CA 1
ATOM 728 C C . ARG A 1 98 ? -3.153 -3.270 -14.600 1.00 97.75 98 ARG A C 1
ATOM 730 O O . ARG A 1 98 ? -3.632 -3.850 -13.627 1.00 97.75 98 ARG A O 1
ATOM 737 N N . ALA A 1 99 ? -2.044 -3.679 -15.218 1.00 98.19 99 ALA A N 1
ATOM 738 C CA . ALA A 1 99 ? -1.276 -4.855 -14.807 1.00 98.19 99 ALA A CA 1
ATOM 739 C C . ALA A 1 99 ? -0.751 -4.711 -13.369 1.00 98.19 99 ALA A C 1
ATOM 741 O O . ALA A 1 99 ? -0.922 -5.610 -12.545 1.00 98.19 99 ALA A O 1
ATOM 742 N N . LEU A 1 100 ? -0.186 -3.547 -13.033 1.00 97.88 100 LEU A N 1
ATOM 743 C CA . LEU A 1 100 ? 0.326 -3.265 -11.692 1.00 97.88 100 LEU A CA 1
ATOM 744 C C . LEU A 1 100 ? -0.780 -3.192 -10.643 1.00 97.88 100 LEU A C 1
ATOM 746 O O . LEU A 1 100 ? -0.578 -3.642 -9.517 1.00 97.88 100 LEU A O 1
ATOM 750 N N . SER A 1 101 ? -1.949 -2.662 -11.001 1.00 97.31 101 SER A N 1
ATOM 751 C CA . SER A 1 101 ? -3.107 -2.613 -10.105 1.00 97.31 101 SER A CA 1
ATOM 752 C C . SER A 1 101 ? -3.629 -4.016 -9.792 1.00 97.31 101 SER A C 1
ATOM 754 O O . SER A 1 101 ? -3.899 -4.315 -8.630 1.00 97.31 101 SER A O 1
ATOM 756 N N . ALA A 1 102 ? -3.704 -4.895 -10.798 1.00 97.94 102 ALA A N 1
ATOM 757 C CA . ALA A 1 102 ? -4.081 -6.297 -10.618 1.00 97.94 102 ALA A CA 1
ATOM 758 C C . ALA A 1 102 ? -3.070 -7.049 -9.734 1.00 97.94 102 ALA A C 1
ATOM 760 O O . ALA A 1 102 ? -3.451 -7.669 -8.739 1.00 97.94 102 ALA A O 1
ATOM 761 N N . ALA A 1 103 ? -1.775 -6.918 -10.035 1.00 98.12 103 ALA A N 1
ATOM 762 C CA . ALA A 1 103 ? -0.701 -7.501 -9.236 1.00 98.12 103 ALA A CA 1
ATOM 763 C C . ALA A 1 103 ? -0.721 -7.002 -7.784 1.00 98.12 103 ALA A C 1
ATOM 765 O O . ALA A 1 103 ? -0.627 -7.790 -6.841 1.00 98.12 103 ALA A O 1
ATOM 766 N N . TRP A 1 104 ? -0.898 -5.694 -7.584 1.00 97.25 104 TRP A N 1
ATOM 767 C CA . TRP A 1 104 ? -0.992 -5.109 -6.253 1.00 97.25 104 TRP A CA 1
ATOM 768 C C . TRP A 1 104 ? -2.191 -5.649 -5.474 1.00 97.25 104 TRP A C 1
ATOM 770 O O . TRP A 1 104 ? -2.031 -6.012 -4.314 1.00 97.25 104 TRP A O 1
ATOM 780 N N . ALA A 1 105 ? -3.371 -5.741 -6.092 1.00 96.75 105 ALA A N 1
ATOM 781 C CA . ALA A 1 105 ? -4.567 -6.262 -5.433 1.00 96.75 105 ALA A CA 1
ATOM 782 C C . ALA A 1 105 ? -4.367 -7.706 -4.942 1.00 96.75 105 ALA A C 1
ATOM 784 O O . ALA A 1 105 ? -4.719 -8.029 -3.807 1.00 96.75 105 ALA A O 1
ATOM 785 N N . VAL A 1 106 ? -3.735 -8.555 -5.760 1.00 98.06 106 VAL A N 1
ATOM 786 C CA . VAL A 1 106 ? -3.388 -9.931 -5.377 1.00 98.06 106 VAL A CA 1
ATOM 787 C C . VAL A 1 106 ? -2.388 -9.949 -4.224 1.00 98.06 106 VAL A C 1
ATOM 789 O O . VAL A 1 106 ? -2.620 -10.629 -3.226 1.00 98.06 106 VAL A O 1
ATOM 792 N N . LYS A 1 107 ? -1.300 -9.175 -4.318 1.00 97.19 107 LYS A N 1
ATOM 793 C CA . LYS A 1 107 ? -0.282 -9.125 -3.261 1.00 97.19 107 LYS A CA 1
ATOM 794 C C . LYS A 1 107 ? -0.839 -8.586 -1.946 1.00 97.19 107 LYS A C 1
ATOM 796 O O . LYS A 1 107 ? -0.502 -9.080 -0.876 1.00 97.19 107 LYS A O 1
ATOM 801 N N . GLN A 1 108 ? -1.697 -7.579 -2.025 1.00 96.31 108 GLN A N 1
ATOM 802 C CA . GLN A 1 108 ? -2.376 -6.989 -0.884 1.00 96.31 108 GLN A CA 1
ATOM 803 C C . GLN A 1 108 ? -3.254 -8.029 -0.177 1.00 96.31 108 GLN A C 1
ATOM 805 O O . GLN A 1 108 ? -3.200 -8.126 1.045 1.00 96.31 108 GLN A O 1
ATOM 810 N N . ALA A 1 109 ? -3.998 -8.850 -0.922 1.00 97.06 109 ALA A N 1
ATOM 811 C CA . ALA A 1 109 ? -4.876 -9.870 -0.349 1.00 97.06 109 ALA A CA 1
ATOM 812 C C . ALA A 1 109 ? -4.130 -10.948 0.463 1.00 97.06 109 ALA A C 1
ATOM 814 O O . ALA A 1 109 ? -4.729 -11.564 1.340 1.00 97.06 109 ALA A O 1
ATOM 815 N N . THR A 1 110 ? -2.829 -11.161 0.222 1.00 96.94 110 THR A N 1
ATOM 816 C CA . THR A 1 110 ? -2.012 -12.096 1.020 1.00 96.94 110 THR A CA 1
ATOM 817 C C . THR A 1 110 ? -1.424 -11.477 2.286 1.00 96.94 110 THR A C 1
ATOM 819 O O . THR A 1 110 ? -0.786 -12.174 3.072 1.00 96.94 110 THR A O 1
ATOM 822 N N . MET A 1 111 ? -1.539 -10.160 2.468 1.00 95.81 111 MET A N 1
ATOM 823 C CA . MET A 1 111 ? -0.979 -9.480 3.634 1.00 95.81 111 MET A CA 1
ATOM 824 C C . MET A 1 111 ? -1.844 -9.699 4.874 1.00 95.81 111 MET A C 1
ATOM 826 O O . MET A 1 111 ? -3.019 -10.041 4.784 1.00 95.81 111 MET A O 1
ATOM 830 N N . ARG A 1 112 ? -1.279 -9.441 6.054 1.00 95.94 112 ARG A N 1
ATOM 831 C CA . ARG A 1 112 ? -2.061 -9.420 7.294 1.00 95.94 112 ARG A CA 1
ATOM 832 C C . ARG A 1 112 ? -3.131 -8.313 7.247 1.00 95.94 112 ARG A C 1
ATOM 834 O O . ARG A 1 112 ? -2.817 -7.242 6.720 1.00 95.94 112 ARG A O 1
ATOM 841 N N . PRO A 1 113 ? -4.339 -8.510 7.809 1.00 95.81 113 PRO A N 1
ATOM 842 C CA . PRO A 1 113 ? -5.432 -7.532 7.737 1.00 95.81 113 PRO A CA 1
ATOM 843 C C . PRO A 1 113 ? -5.052 -6.120 8.200 1.00 95.81 113 PRO A C 1
ATOM 845 O O . PRO A 1 113 ? -5.451 -5.135 7.585 1.00 95.81 113 PRO A O 1
ATOM 848 N N . GLU A 1 114 ? -4.212 -5.997 9.227 1.00 95.44 114 GLU A N 1
ATOM 849 C CA . GLU A 1 114 ? -3.778 -4.699 9.748 1.00 95.44 114 GLU A CA 1
ATOM 850 C C . GLU A 1 114 ? -2.876 -3.965 8.751 1.00 95.44 114 GLU A C 1
ATOM 852 O O . GLU A 1 114 ? -2.994 -2.752 8.570 1.00 95.44 114 GLU A O 1
ATOM 857 N N . LEU A 1 115 ? -1.993 -4.704 8.071 1.00 95.50 115 LEU A N 1
ATOM 858 C CA . LEU A 1 115 ? -1.151 -4.167 7.002 1.00 95.50 115 LEU A CA 1
ATOM 859 C C . LEU A 1 115 ? -2.007 -3.827 5.775 1.00 95.50 115 LEU A C 1
ATOM 861 O O . LEU A 1 115 ? -1.768 -2.810 5.123 1.00 95.50 115 LEU A O 1
ATOM 865 N N . GLN A 1 116 ? -3.040 -4.632 5.496 1.00 96.25 116 GLN A N 1
ATOM 866 C CA . GLN A 1 116 ? -3.978 -4.341 4.419 1.00 96.25 116 GLN A CA 1
ATOM 867 C C . GLN A 1 116 ? -4.703 -3.010 4.656 1.00 96.25 116 GLN A C 1
ATOM 869 O O . GLN A 1 116 ? -4.709 -2.133 3.786 1.00 96.25 116 GLN A O 1
ATOM 874 N N . LEU A 1 117 ? -5.259 -2.844 5.858 1.00 95.94 117 LEU A N 1
ATOM 875 C CA . LEU A 1 117 ? -5.929 -1.627 6.296 1.00 95.94 117 LEU A CA 1
ATOM 876 C C . LEU A 1 117 ? -4.985 -0.423 6.216 1.00 95.94 117 LEU A C 1
ATOM 878 O O . LEU A 1 117 ? -5.326 0.582 5.596 1.00 95.94 117 LEU A O 1
ATOM 882 N N . LEU A 1 118 ? -3.781 -0.534 6.784 1.00 96.44 118 LEU A N 1
ATOM 883 C CA . LEU A 1 118 ? -2.789 0.540 6.780 1.00 96.44 118 LEU A CA 1
ATOM 884 C C . LEU A 1 118 ? -2.438 0.996 5.358 1.00 96.44 118 LEU A C 1
ATOM 886 O O . LEU A 1 118 ? -2.500 2.190 5.059 1.00 96.44 118 LEU A O 1
ATOM 890 N N . ASN A 1 119 ? -2.125 0.051 4.469 1.00 95.56 119 ASN A N 1
ATOM 891 C CA . ASN A 1 119 ? -1.810 0.344 3.073 1.00 95.56 119 ASN A CA 1
ATOM 892 C C . ASN A 1 119 ? -2.973 1.056 2.369 1.00 95.56 119 ASN A C 1
ATOM 894 O O . ASN A 1 119 ? -2.744 2.014 1.630 1.00 95.56 119 ASN A O 1
ATOM 898 N N . GLY A 1 120 ? -4.215 0.625 2.610 1.00 96.00 120 GLY A N 1
ATOM 899 C CA . GLY A 1 120 ? -5.395 1.274 2.042 1.00 96.00 120 GLY A CA 1
ATOM 900 C C . GLY A 1 120 ? -5.583 2.707 2.555 1.00 96.00 120 GLY A C 1
ATOM 901 O O . GLY A 1 120 ? -5.767 3.626 1.759 1.00 96.00 120 GLY A O 1
ATOM 902 N N . LEU A 1 121 ? -5.433 2.930 3.864 1.00 96.69 121 LEU A N 1
ATOM 903 C CA . LEU A 1 121 ? -5.581 4.253 4.482 1.00 96.69 121 LEU A CA 1
ATOM 904 C C . LEU A 1 121 ? -4.501 5.246 4.024 1.00 96.69 121 LEU A C 1
ATOM 906 O O . LEU A 1 121 ? -4.799 6.417 3.784 1.00 96.69 121 LEU A O 1
ATOM 910 N N . VAL A 1 122 ? -3.251 4.794 3.881 1.00 96.38 122 VAL A N 1
ATOM 911 C CA . VAL A 1 122 ? -2.136 5.633 3.405 1.00 96.38 122 VAL A CA 1
ATOM 912 C C . VAL A 1 122 ? -2.304 6.000 1.929 1.00 96.38 122 VAL A C 1
ATOM 914 O O . VAL A 1 122 ? -1.959 7.118 1.531 1.00 96.38 122 VAL A O 1
ATOM 917 N N . ARG A 1 123 ? -2.854 5.088 1.120 1.00 94.00 123 ARG A N 1
ATOM 918 C CA . ARG A 1 123 ? -3.055 5.277 -0.325 1.00 94.00 123 ARG A CA 1
ATOM 919 C C . ARG A 1 123 ? -4.353 5.988 -0.695 1.00 94.00 123 ARG A C 1
ATOM 921 O O . ARG A 1 123 ? -4.494 6.363 -1.853 1.00 94.00 123 ARG A O 1
ATOM 928 N N . ALA A 1 124 ? -5.270 6.196 0.248 1.00 96.06 124 ALA A N 1
ATOM 929 C CA . ALA A 1 124 ? -6.511 6.915 -0.009 1.00 96.06 124 ALA A CA 1
ATOM 930 C C . ALA A 1 124 ? -6.235 8.299 -0.631 1.00 96.06 124 ALA A C 1
ATOM 932 O O . ALA A 1 124 ? -5.458 9.100 -0.100 1.00 96.06 124 ALA A O 1
ATOM 933 N N . GLU A 1 125 ? -6.877 8.575 -1.768 1.00 91.94 125 GLU A N 1
ATOM 934 C CA . GLU A 1 125 ? -6.678 9.812 -2.536 1.00 91.94 125 GLU A CA 1
ATOM 935 C C . GLU A 1 125 ? -7.143 11.048 -1.760 1.00 91.94 125 GLU A C 1
ATOM 937 O O . GLU A 1 125 ? -6.546 12.120 -1.862 1.00 91.94 125 GLU A O 1
ATOM 942 N N . SER A 1 126 ? -8.178 10.883 -0.934 1.00 94.44 126 SER A N 1
ATOM 943 C CA . SER A 1 126 ? -8.794 11.951 -0.154 1.00 94.44 126 SER A CA 1
ATOM 944 C C . SER A 1 126 ? -9.155 11.508 1.263 1.00 94.44 126 SER A C 1
ATOM 946 O O . SER A 1 126 ? -9.290 10.320 1.567 1.00 94.44 126 SER A O 1
ATOM 948 N N . ASP A 1 127 ? -9.378 12.492 2.133 1.00 93.31 127 ASP A N 1
ATOM 949 C CA . ASP A 1 127 ? -9.908 12.265 3.479 1.00 93.31 127 ASP A CA 1
ATOM 950 C C . ASP A 1 127 ? -11.307 11.638 3.448 1.00 93.31 127 ASP A C 1
ATOM 952 O O . ASP A 1 127 ? -11.636 10.830 4.313 1.00 93.31 127 ASP A O 1
ATOM 956 N N . ALA A 1 128 ? -12.120 11.963 2.439 1.00 94.81 128 ALA A N 1
ATOM 957 C CA . ALA A 1 128 ? -13.441 11.368 2.257 1.00 94.81 128 ALA A CA 1
ATOM 958 C C . ALA A 1 128 ? -13.343 9.870 1.931 1.00 94.81 128 ALA A C 1
ATOM 960 O O . ALA A 1 128 ? -14.015 9.066 2.573 1.00 94.81 128 ALA A O 1
ATOM 961 N N . ALA A 1 129 ? -12.452 9.485 1.009 1.00 95.44 129 ALA A N 1
ATOM 962 C CA . ALA A 1 129 ? -12.197 8.080 0.691 1.00 95.44 129 ALA A CA 1
ATOM 963 C C . ALA A 1 129 ? -11.691 7.310 1.920 1.00 95.44 129 ALA A C 1
ATOM 965 O O . ALA A 1 129 ? -12.166 6.215 2.212 1.00 95.44 129 ALA A O 1
ATOM 966 N N . ARG A 1 130 ? -10.789 7.920 2.700 1.00 95.62 130 ARG A N 1
ATOM 967 C CA . ARG A 1 130 ? -10.291 7.335 3.949 1.00 95.62 130 ARG A CA 1
ATOM 968 C C . ARG A 1 130 ? -11.407 7.134 4.979 1.00 95.62 130 ARG A C 1
ATOM 970 O O . ARG A 1 130 ? -11.519 6.062 5.564 1.00 95.62 130 ARG A O 1
ATOM 977 N N . ARG A 1 131 ? -12.272 8.136 5.169 1.00 93.19 131 ARG A N 1
ATOM 978 C CA . ARG A 1 131 ? -13.440 8.032 6.060 1.00 93.19 131 ARG A CA 1
ATOM 979 C C . ARG A 1 131 ? -14.415 6.956 5.613 1.00 93.19 131 ARG A C 1
ATOM 981 O O . ARG A 1 131 ? -14.931 6.232 6.459 1.00 93.19 131 ARG A O 1
ATOM 988 N N . GLN A 1 132 ? -14.629 6.821 4.308 1.00 94.81 132 GLN A N 1
ATOM 989 C CA . GLN A 1 132 ? -15.490 5.779 3.768 1.00 94.81 132 GLN A CA 1
ATOM 990 C C . GLN A 1 132 ? -14.987 4.383 4.147 1.00 94.81 132 GLN A C 1
ATOM 992 O O . GLN A 1 132 ? -15.808 3.547 4.506 1.00 94.81 132 GLN A O 1
ATOM 997 N N . MET A 1 133 ? -13.667 4.152 4.156 1.00 95.50 133 MET A N 1
ATOM 998 C CA . MET A 1 133 ? -13.093 2.876 4.604 1.00 95.50 133 MET A CA 1
ATOM 999 C C . MET A 1 133 ? -13.437 2.557 6.064 1.00 95.50 133 MET A C 1
ATOM 1001 O O . MET A 1 133 ? -13.748 1.411 6.382 1.00 95.50 133 MET A O 1
ATOM 1005 N N . TYR A 1 134 ? -13.423 3.562 6.947 1.00 93.69 134 TYR A N 1
ATOM 1006 C CA . TYR A 1 134 ? -13.832 3.384 8.343 1.00 93.69 134 TYR A CA 1
ATOM 1007 C C . TYR A 1 134 ? -15.312 3.031 8.472 1.00 93.69 134 TYR A C 1
ATOM 1009 O O . TYR A 1 134 ? -15.671 2.150 9.248 1.00 93.69 134 TYR A O 1
ATOM 1017 N N . VAL A 1 135 ? -16.165 3.697 7.690 1.00 92.25 135 VAL A N 1
ATOM 1018 C CA . VAL A 1 135 ? -17.613 3.454 7.695 1.00 92.25 135 VAL A CA 1
ATOM 1019 C C . VAL A 1 135 ? -17.939 2.069 7.140 1.00 92.25 135 VAL A C 1
ATOM 1021 O O . VAL A 1 135 ? -18.724 1.345 7.744 1.00 92.25 135 VAL A O 1
ATOM 1024 N N . SER A 1 136 ? -17.327 1.676 6.021 1.00 93.94 136 SER A N 1
ATOM 1025 C CA . SER A 1 136 ? -17.577 0.374 5.395 1.00 93.94 136 SER A CA 1
ATOM 1026 C C . SER A 1 136 ? -17.005 -0.798 6.189 1.00 93.94 136 SER A C 1
ATOM 1028 O O . SER A 1 136 ? -17.511 -1.906 6.067 1.00 93.94 136 SER A O 1
ATOM 1030 N N . GLY A 1 137 ? -15.946 -0.570 6.971 1.00 92.00 137 GLY A N 1
ATOM 1031 C CA . GLY A 1 137 ? -15.284 -1.617 7.748 1.00 92.00 137 GLY A CA 1
ATOM 1032 C C . GLY A 1 137 ? -16.012 -2.020 9.035 1.00 92.00 137 GLY A C 1
ATOM 1033 O O . GLY A 1 137 ? -15.774 -3.113 9.537 1.00 92.00 137 GLY A O 1
ATOM 1034 N N . GLY A 1 138 ? -16.898 -1.171 9.569 1.00 92.38 138 GLY A N 1
ATOM 1035 C CA . GLY A 1 138 ? -17.760 -1.514 10.706 1.00 92.38 138 GLY A CA 1
ATOM 1036 C C . GLY A 1 138 ? -17.013 -2.056 11.935 1.00 92.38 138 GLY A C 1
ATOM 1037 O O . GLY A 1 138 ? -16.000 -1.496 12.359 1.00 92.38 138 GLY A O 1
ATOM 1038 N N . SER A 1 139 ? -17.540 -3.136 12.524 1.00 91.81 139 SER A N 1
ATOM 1039 C CA . SER A 1 139 ? -16.940 -3.834 13.673 1.00 91.81 139 SER A CA 1
ATOM 1040 C C . SER A 1 139 ? -15.600 -4.483 13.336 1.00 91.81 139 SER A C 1
ATOM 1042 O O . SER A 1 139 ? -14.654 -4.339 14.106 1.00 91.81 139 SER A O 1
ATOM 1044 N N . ASP A 1 140 ? -15.493 -5.112 12.165 1.00 94.38 140 ASP A N 1
ATOM 1045 C CA . ASP A 1 140 ? -14.307 -5.868 11.743 1.00 94.38 140 ASP A CA 1
ATOM 1046 C C . ASP A 1 140 ? -13.069 -4.969 11.670 1.00 94.38 140 ASP A C 1
ATOM 1048 O O . ASP A 1 140 ? -11.947 -5.381 11.972 1.00 94.38 140 ASP A O 1
ATOM 1052 N N . LEU A 1 141 ? -13.269 -3.698 11.316 1.00 94.88 141 LEU A N 1
ATOM 1053 C CA . LEU A 1 141 ? -12.209 -2.701 11.330 1.00 94.88 141 LEU A CA 1
ATOM 1054 C C . LEU A 1 141 ? -11.732 -2.385 12.747 1.00 94.88 141 LEU A C 1
ATOM 1056 O O . LEU A 1 141 ? -10.529 -2.278 12.965 1.00 94.88 141 LEU A O 1
ATOM 1060 N N . VAL A 1 142 ? -12.644 -2.237 13.710 1.00 94.62 142 VAL A N 1
ATOM 1061 C CA . VAL A 1 142 ? -12.270 -2.000 15.114 1.00 94.62 142 VAL A CA 1
ATOM 1062 C C . VAL A 1 142 ? -11.514 -3.199 15.671 1.00 94.62 142 VAL A C 1
ATOM 1064 O O . VAL A 1 142 ? -10.513 -3.013 16.363 1.00 94.62 142 VAL A O 1
ATOM 1067 N N . ASP A 1 143 ? -11.946 -4.411 15.332 1.00 95.06 143 ASP A N 1
ATOM 1068 C CA . ASP A 1 143 ? -11.235 -5.626 15.712 1.00 95.06 143 ASP A CA 1
ATOM 1069 C C . ASP A 1 143 ? -9.834 -5.628 15.103 1.00 95.06 143 ASP A C 1
ATOM 1071 O O . ASP A 1 143 ? -8.856 -5.757 15.837 1.00 95.06 143 ASP A O 1
ATOM 1075 N N . THR A 1 144 ? -9.716 -5.330 13.805 1.00 95.38 144 THR A N 1
ATOM 1076 C CA . THR A 1 144 ? -8.431 -5.192 13.099 1.00 95.38 144 THR A CA 1
ATOM 1077 C C . THR A 1 144 ? -7.501 -4.166 13.760 1.00 95.38 144 THR A C 1
ATOM 1079 O O . THR A 1 144 ? -6.303 -4.413 13.877 1.00 95.38 144 THR A O 1
ATOM 1082 N N . LEU A 1 145 ? -8.023 -3.030 14.240 1.00 94.50 145 LEU A N 1
ATOM 1083 C CA . LEU A 1 145 ? -7.229 -2.020 14.959 1.00 94.50 145 LEU A CA 1
ATOM 1084 C C . LEU A 1 145 ? -6.671 -2.540 16.297 1.00 94.50 145 LEU A C 1
ATOM 1086 O O . LEU A 1 145 ? -5.586 -2.125 16.712 1.00 94.50 145 LEU A O 1
ATOM 1090 N N . ARG A 1 146 ? -7.397 -3.453 16.953 1.00 93.75 146 ARG A N 1
ATOM 1091 C CA . ARG A 1 146 ? -7.042 -4.045 18.253 1.00 93.75 146 ARG A CA 1
ATOM 1092 C C . ARG A 1 146 ? -6.192 -5.312 18.138 1.00 93.75 146 ARG A C 1
ATOM 1094 O O . ARG A 1 146 ? -5.623 -5.740 19.142 1.00 93.75 146 ARG A O 1
ATOM 1101 N N . MET A 1 147 ? -6.104 -5.918 16.953 1.00 92.12 147 MET A N 1
ATOM 1102 C CA . MET A 1 147 ? -5.342 -7.150 16.731 1.00 92.12 147 MET A CA 1
ATOM 1103 C C . MET A 1 147 ? -3.856 -6.992 17.091 1.00 92.12 147 MET A C 1
ATOM 1105 O O . MET A 1 147 ? -3.264 -5.917 16.959 1.00 92.12 147 MET A O 1
ATOM 1109 N N . ASN A 1 148 ? -3.245 -8.111 17.501 1.00 90.25 148 ASN A N 1
ATOM 1110 C CA . ASN A 1 148 ? -1.800 -8.264 17.696 1.00 90.25 148 ASN A CA 1
ATOM 1111 C C . ASN A 1 148 ? -1.172 -7.143 18.543 1.00 90.25 148 ASN A C 1
ATOM 1113 O O . ASN A 1 148 ? -0.297 -6.422 18.069 1.00 90.25 148 ASN A O 1
ATOM 1117 N N . ASP A 1 149 ? -1.640 -6.971 19.781 1.00 88.62 149 ASP A N 1
ATOM 1118 C CA . ASP A 1 149 ? -1.090 -6.007 20.747 1.00 88.62 149 ASP A CA 1
ATOM 1119 C C . ASP A 1 149 ? -1.014 -4.567 20.219 1.00 88.62 149 ASP A C 1
ATOM 1121 O O . ASP A 1 149 ? -0.058 -3.835 20.478 1.00 88.62 149 ASP A O 1
ATOM 1125 N N . ARG A 1 150 ? -2.040 -4.140 19.468 1.00 92.31 150 ARG A N 1
ATOM 1126 C CA . ARG A 1 150 ? -2.105 -2.802 18.855 1.00 92.31 150 ARG A CA 1
ATOM 1127 C C . ARG A 1 150 ? -0.973 -2.548 17.852 1.00 92.31 150 ARG A C 1
ATOM 1129 O O . ARG A 1 150 ? -0.565 -1.400 17.656 1.00 92.31 150 ARG A O 1
ATOM 1136 N N . TRP A 1 151 ? -0.514 -3.600 17.166 1.00 95.38 151 TRP A N 1
ATOM 1137 C CA . TRP A 1 151 ? 0.532 -3.543 16.138 1.00 95.38 151 TRP A CA 1
ATOM 1138 C C . TRP A 1 151 ? 0.318 -2.401 15.135 1.00 95.38 151 TRP A C 1
ATOM 1140 O O . TRP A 1 151 ? 1.271 -1.707 14.777 1.00 95.38 151 TRP A O 1
ATOM 1150 N N . PHE A 1 152 ? -0.933 -2.159 14.727 1.00 96.31 152 PHE A N 1
ATOM 1151 C CA . PHE A 1 152 ? -1.303 -1.084 13.803 1.00 96.31 152 PHE A CA 1
ATOM 1152 C C . PHE A 1 152 ? -0.807 0.295 14.274 1.00 96.31 152 PHE A C 1
ATOM 1154 O O . PHE A 1 152 ? -0.198 1.042 13.504 1.00 96.31 152 PHE A O 1
ATOM 1161 N N . PHE A 1 153 ? -1.009 0.622 15.553 1.00 96.62 153 PHE A N 1
ATOM 1162 C CA . PHE A 1 153 ? -0.606 1.907 16.126 1.00 96.62 153 PHE A CA 1
ATOM 1163 C C . PHE A 1 153 ? 0.908 2.013 16.284 1.00 96.62 153 PHE A C 1
ATOM 1165 O O . PHE A 1 153 ? 1.481 3.049 15.946 1.00 96.62 153 PHE A O 1
ATOM 1172 N N . SER A 1 154 ? 1.563 0.940 16.736 1.00 96.75 154 SER A N 1
ATOM 1173 C CA . SER A 1 154 ? 3.025 0.897 16.847 1.00 96.75 154 SER A CA 1
ATOM 1174 C C . SER A 1 154 ? 3.701 1.070 15.486 1.00 96.75 154 SER A C 1
ATOM 1176 O O . SER A 1 154 ? 4.691 1.793 15.369 1.00 96.75 154 SER A O 1
ATOM 1178 N N . MET A 1 155 ? 3.146 0.457 14.436 1.00 96.69 155 MET A N 1
ATOM 1179 C CA . MET A 1 155 ? 3.651 0.608 13.073 1.00 96.69 155 MET A CA 1
ATOM 1180 C C . MET A 1 155 ? 3.453 2.036 12.550 1.00 96.69 155 MET A C 1
ATOM 1182 O O . MET A 1 155 ? 4.394 2.621 12.015 1.00 96.69 155 MET A O 1
ATOM 1186 N N . LEU A 1 156 ? 2.274 2.638 12.752 1.00 96.88 156 LEU A N 1
ATOM 1187 C CA . LEU A 1 156 ? 2.018 4.037 12.384 1.00 96.88 156 LEU A CA 1
ATOM 1188 C C . LEU A 1 156 ? 2.962 5.017 13.085 1.00 96.88 156 LEU A C 1
ATOM 1190 O O . LEU A 1 156 ? 3.446 5.966 12.465 1.00 96.88 156 LEU A O 1
ATOM 1194 N N . GLU A 1 157 ? 3.225 4.803 14.372 1.00 98.00 157 GLU A N 1
ATOM 1195 C CA . GLU A 1 157 ? 4.157 5.620 15.142 1.00 98.00 157 GLU A CA 1
ATOM 1196 C C . GLU A 1 157 ? 5.584 5.485 14.615 1.00 98.00 157 GLU A C 1
ATOM 1198 O O . GLU A 1 157 ? 6.235 6.496 14.350 1.00 98.00 157 GLU A O 1
ATOM 1203 N N . ARG A 1 158 ? 6.040 4.253 14.363 1.00 97.94 158 ARG A N 1
ATOM 1204 C CA . ARG A 1 158 ? 7.341 4.005 13.738 1.00 97.94 158 ARG A CA 1
ATOM 1205 C C . ARG A 1 158 ? 7.459 4.707 12.384 1.00 97.94 158 ARG A C 1
ATOM 1207 O O . ARG A 1 158 ? 8.418 5.441 12.182 1.00 97.94 158 ARG A O 1
ATOM 1214 N N . MET A 1 159 ? 6.476 4.548 11.495 1.00 97.69 159 MET A N 1
ATOM 1215 C CA . MET A 1 159 ? 6.467 5.216 10.187 1.00 97.69 159 MET A CA 1
ATOM 1216 C C . MET A 1 159 ? 6.504 6.741 10.320 1.00 97.69 159 MET A C 1
ATOM 1218 O O . MET A 1 159 ? 7.222 7.405 9.578 1.00 97.69 159 MET A O 1
ATOM 1222 N N . THR A 1 160 ? 5.751 7.303 11.268 1.00 98.19 160 THR A N 1
ATOM 1223 C CA . THR A 1 160 ? 5.750 8.750 11.526 1.00 98.19 160 THR A CA 1
ATOM 1224 C C . THR A 1 160 ? 7.142 9.218 11.953 1.00 98.19 160 THR A C 1
ATOM 1226 O O . THR A 1 160 ? 7.681 10.141 11.347 1.00 98.19 160 THR A O 1
ATOM 1229 N N . ASN A 1 161 ? 7.757 8.532 12.919 1.00 98.38 161 ASN A N 1
ATOM 1230 C CA . ASN A 1 161 ? 9.101 8.840 13.413 1.00 98.38 161 ASN A CA 1
ATOM 1231 C C . ASN A 1 161 ? 10.171 8.693 12.317 1.00 98.38 161 ASN A C 1
ATOM 1233 O O . ASN A 1 161 ? 11.080 9.519 12.215 1.00 98.38 161 ASN A O 1
ATOM 1237 N N . ASP A 1 162 ? 10.060 7.662 11.478 1.00 98.00 162 ASP A N 1
ATOM 1238 C CA . ASP A 1 162 ? 10.982 7.428 10.368 1.00 98.00 162 ASP A CA 1
ATOM 1239 C C . ASP A 1 162 ? 10.889 8.564 9.338 1.00 98.00 162 ASP A C 1
ATOM 1241 O O . ASP A 1 162 ? 11.913 9.119 8.940 1.00 98.00 162 ASP A O 1
ATOM 1245 N N . VAL A 1 163 ? 9.676 8.992 8.966 1.00 97.81 163 VAL A N 1
ATOM 1246 C CA . VAL A 1 163 ? 9.465 10.123 8.044 1.00 97.81 163 VAL A CA 1
ATOM 1247 C C . VAL A 1 163 ? 9.930 11.447 8.664 1.00 97.81 163 VAL A C 1
ATOM 1249 O O . VAL A 1 163 ? 10.507 12.283 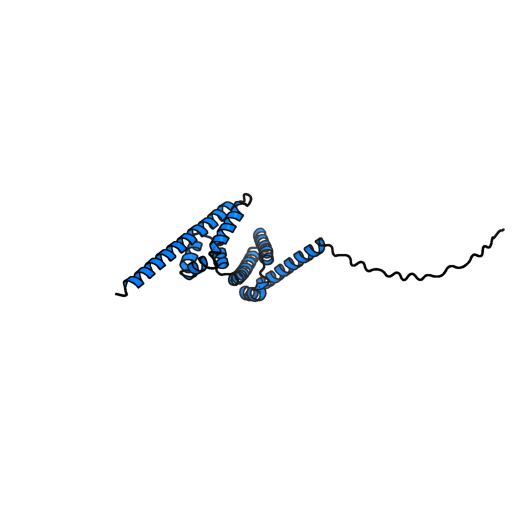7.968 1.00 97.81 163 VAL A O 1
ATOM 1252 N N . GLU A 1 164 ? 9.744 11.657 9.968 1.00 98.06 164 GLU A N 1
ATOM 1253 C CA . GLU A 1 164 ? 10.232 12.852 10.672 1.00 98.06 164 GLU A CA 1
ATOM 1254 C C . GLU A 1 164 ? 11.755 12.993 10.604 1.00 98.06 164 GLU A C 1
ATOM 1256 O O . GLU A 1 164 ? 12.252 14.109 10.424 1.00 98.06 164 GLU A O 1
ATOM 1261 N N . ARG A 1 165 ? 12.486 11.876 10.667 1.00 98.25 165 ARG A N 1
ATOM 1262 C CA . ARG A 1 165 ? 13.956 11.836 10.606 1.00 98.25 165 ARG A CA 1
ATOM 1263 C C . ARG A 1 165 ? 14.526 12.009 9.199 1.00 98.25 165 ARG A C 1
ATOM 1265 O O . ARG A 1 165 ? 15.713 12.296 9.064 1.00 98.25 165 ARG A O 1
ATOM 1272 N N . GLN A 1 166 ? 13.716 11.857 8.152 1.00 97.38 166 GLN A N 1
ATOM 1273 C CA . GLN A 1 166 ? 14.183 12.034 6.775 1.00 97.38 166 GLN A CA 1
ATOM 1274 C C . GLN A 1 166 ? 14.572 13.495 6.487 1.00 97.38 166 GLN A C 1
ATOM 1276 O O . GLN A 1 166 ? 13.938 14.416 7.017 1.00 97.38 166 GLN A O 1
ATOM 1281 N N . PRO A 1 167 ? 15.546 13.745 5.594 1.00 97.38 167 PRO A N 1
ATOM 1282 C CA . PRO A 1 167 ? 15.814 15.083 5.076 1.00 97.38 167 PRO A CA 1
ATOM 1283 C C . PRO A 1 167 ? 14.557 15.735 4.464 1.00 97.38 167 PRO A C 1
ATOM 1285 O O . PRO A 1 167 ? 13.650 15.023 4.011 1.00 97.38 167 PRO A O 1
ATOM 1288 N N . PRO A 1 168 ? 14.472 17.079 4.431 1.00 97.00 168 PRO A N 1
ATOM 1289 C CA . PRO A 1 168 ? 13.361 17.775 3.791 1.00 97.00 168 PRO A CA 1
ATOM 1290 C C . PRO A 1 168 ? 13.182 17.334 2.333 1.00 97.00 168 PRO A C 1
ATOM 1292 O O . PRO A 1 168 ? 14.123 17.364 1.545 1.00 97.00 168 P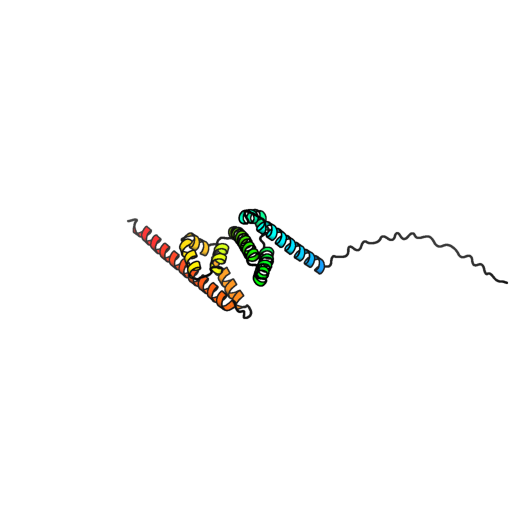RO A O 1
ATOM 1295 N N . ASN A 1 169 ? 11.962 16.936 1.977 1.00 96.69 169 ASN A N 1
ATOM 1296 C CA . ASN A 1 169 ? 11.570 16.617 0.608 1.00 96.69 169 ASN A CA 1
ATOM 1297 C C . ASN A 1 169 ? 10.131 17.108 0.346 1.00 96.69 169 ASN A C 1
ATOM 1299 O O . ASN A 1 169 ? 9.375 17.274 1.312 1.00 96.69 169 ASN A O 1
ATOM 1303 N N . PRO A 1 170 ? 9.731 17.333 -0.922 1.00 95.50 170 PRO A N 1
ATOM 1304 C CA . PRO A 1 170 ? 8.434 17.936 -1.251 1.00 95.50 170 PRO A CA 1
ATOM 1305 C C . PRO A 1 170 ? 7.211 17.179 -0.703 1.00 95.50 170 PRO A C 1
ATOM 1307 O O . PRO A 1 170 ? 6.189 17.798 -0.426 1.00 95.50 170 PRO A O 1
ATOM 1310 N N . GLY A 1 171 ? 7.306 15.858 -0.506 1.00 95.62 171 GLY A N 1
ATOM 1311 C CA . GLY A 1 171 ? 6.198 15.020 -0.027 1.00 95.62 171 GLY A CA 1
ATOM 1312 C C . GLY A 1 171 ? 6.128 14.842 1.495 1.00 95.62 171 GLY A C 1
ATOM 1313 O O . GLY A 1 171 ? 5.094 14.420 2.017 1.00 95.62 171 GLY A O 1
ATOM 1314 N N . LYS A 1 172 ? 7.198 15.176 2.230 1.00 97.12 172 LYS A N 1
ATOM 1315 C CA . LYS A 1 172 ? 7.336 14.877 3.666 1.00 97.12 172 LYS A CA 1
ATOM 1316 C C . LYS A 1 172 ? 6.195 15.449 4.504 1.00 97.12 172 LYS A C 1
ATOM 1318 O O . LYS A 1 172 ? 5.586 14.728 5.291 1.00 97.12 172 LYS A O 1
ATOM 1323 N N . ALA A 1 173 ? 5.900 16.739 4.344 1.00 97.44 173 ALA A N 1
ATOM 1324 C CA . ALA A 1 173 ? 4.886 17.418 5.151 1.00 97.44 173 ALA A CA 1
ATOM 1325 C C . ALA A 1 173 ? 3.485 16.828 4.923 1.00 97.44 173 ALA A C 1
ATOM 1327 O O . ALA A 1 173 ? 2.752 16.582 5.880 1.00 97.44 173 ALA A O 1
ATOM 1328 N N . GLN A 1 174 ? 3.137 16.542 3.665 1.00 96.00 174 GLN A N 1
ATOM 1329 C CA . GLN A 1 174 ? 1.856 15.933 3.312 1.00 96.00 174 GLN A CA 1
ATOM 1330 C C . GLN A 1 174 ? 1.722 14.525 3.905 1.00 96.00 174 GLN A C 1
ATOM 1332 O O . GLN A 1 174 ? 0.683 14.197 4.481 1.00 96.00 174 GLN A O 1
ATOM 1337 N N . LEU A 1 175 ? 2.779 13.712 3.811 1.00 96.38 175 LEU A N 1
ATOM 1338 C CA . LEU A 1 175 ? 2.793 12.362 4.365 1.00 96.38 175 LEU A CA 1
ATOM 1339 C C . LEU A 1 175 ? 2.667 12.368 5.895 1.00 96.38 175 LEU A C 1
ATOM 1341 O O . LEU A 1 175 ? 1.856 11.620 6.434 1.00 96.38 175 LEU A O 1
ATOM 1345 N N . LEU A 1 176 ? 3.398 13.241 6.596 1.00 97.88 176 LEU A N 1
ATOM 1346 C CA . LEU A 1 176 ? 3.296 13.367 8.056 1.00 97.88 176 LEU A CA 1
ATOM 1347 C C . LEU A 1 176 ? 1.897 13.783 8.501 1.00 97.88 176 LEU A C 1
ATOM 1349 O O . LEU A 1 176 ? 1.347 13.192 9.430 1.00 97.88 176 LEU A O 1
ATOM 1353 N N . THR A 1 177 ? 1.302 14.767 7.825 1.00 97.44 177 THR A N 1
ATOM 1354 C CA . THR A 1 177 ? -0.086 15.164 8.080 1.00 97.44 177 THR A CA 1
ATOM 1355 C C . THR A 1 177 ? -1.023 13.975 7.901 1.00 97.44 177 THR A C 1
ATOM 1357 O O . THR A 1 177 ? -1.844 13.709 8.776 1.00 97.44 177 THR A O 1
ATOM 1360 N N . ARG A 1 178 ? -0.860 13.200 6.822 1.00 97.12 178 ARG A N 1
ATOM 1361 C CA . ARG A 1 178 ? -1.679 12.012 6.560 1.00 97.12 178 ARG A CA 1
ATOM 1362 C C . ARG A 1 178 ? -1.532 10.948 7.650 1.00 97.12 178 ARG A C 1
ATOM 1364 O O . ARG A 1 178 ? -2.546 10.496 8.173 1.00 97.12 178 ARG A O 1
ATOM 1371 N N . LEU A 1 179 ? -0.308 10.573 8.024 1.00 97.94 179 LEU A N 1
ATOM 1372 C CA . LEU A 1 179 ? -0.052 9.559 9.057 1.00 97.94 179 LEU A CA 1
ATOM 1373 C C . LEU A 1 179 ? -0.630 9.968 10.420 1.00 97.94 179 LEU A C 1
ATOM 1375 O O . LEU A 1 179 ? -1.275 9.162 11.092 1.00 97.94 179 LEU A O 1
ATOM 1379 N N . ARG A 1 180 ? -0.472 11.240 10.803 1.00 98.00 180 ARG A N 1
ATOM 1380 C CA . ARG A 1 180 ? -1.028 11.779 12.054 1.00 98.00 180 ARG A CA 1
ATOM 1381 C C . ARG A 1 180 ? -2.556 11.809 12.037 1.00 98.00 180 ARG A C 1
ATOM 1383 O O . ARG A 1 180 ? -3.175 11.465 13.043 1.00 98.00 180 ARG A O 1
ATOM 1390 N N . SER A 1 181 ? -3.166 12.170 10.906 1.00 97.38 181 SER A N 1
ATOM 1391 C CA . SER A 1 181 ? -4.623 12.119 10.738 1.00 97.38 181 SER A CA 1
ATOM 1392 C C . SER A 1 181 ? -5.153 10.691 10.847 1.00 97.38 181 SER A C 1
ATOM 1394 O O . SER A 1 181 ? -6.093 10.470 11.604 1.00 97.38 181 SER A O 1
ATOM 1396 N N . ILE A 1 182 ? -4.510 9.718 10.185 1.00 97.81 182 ILE A N 1
ATOM 1397 C CA . ILE A 1 182 ? -4.862 8.292 10.294 1.00 97.81 182 ILE A CA 1
ATOM 1398 C C . ILE A 1 182 ? -4.822 7.839 11.758 1.00 97.81 182 ILE A C 1
ATOM 1400 O O . ILE A 1 182 ? -5.782 7.238 12.237 1.00 97.81 182 ILE A O 1
ATOM 1404 N N . LYS A 1 183 ? -3.737 8.153 12.483 1.00 97.56 183 LYS A N 1
ATOM 1405 C CA . LYS A 1 183 ? -3.594 7.798 13.903 1.00 97.56 183 LYS A CA 1
ATOM 1406 C C . LYS A 1 183 ? -4.741 8.374 14.738 1.00 97.56 183 LYS A C 1
ATOM 1408 O O . LYS A 1 183 ? -5.414 7.629 15.442 1.00 97.56 183 LYS A O 1
ATOM 1413 N N . LYS A 1 184 ? -5.005 9.678 14.612 1.00 97.81 184 LYS A N 1
ATOM 1414 C CA . LYS A 1 184 ? -6.067 10.371 15.357 1.00 97.81 184 LYS A CA 1
ATOM 1415 C C . LYS A 1 184 ? -7.459 9.803 15.058 1.00 97.81 184 LYS A C 1
ATOM 1417 O O . LYS A 1 184 ? -8.269 9.646 15.969 1.00 97.81 184 LYS A O 1
ATOM 1422 N N . GLU A 1 185 ? -7.753 9.531 13.789 1.00 96.81 185 GLU A N 1
ATOM 1423 C CA . GLU A 1 185 ? -9.040 8.980 13.353 1.00 96.81 185 GLU A CA 1
ATOM 1424 C C . GLU A 1 185 ? -9.235 7.548 13.878 1.00 96.81 185 GLU A C 1
ATOM 1426 O O . GLU A 1 185 ? -10.287 7.244 14.439 1.00 96.81 185 GLU A O 1
ATOM 1431 N N . ALA A 1 186 ? -8.203 6.701 13.805 1.00 96.25 186 ALA A N 1
ATOM 1432 C CA . ALA A 1 186 ? -8.233 5.343 14.350 1.00 96.25 186 ALA A CA 1
ATOM 1433 C C . ALA A 1 186 ? -8.403 5.318 15.883 1.00 96.25 186 ALA A C 1
ATOM 1435 O O . ALA A 1 186 ? -9.221 4.558 16.400 1.00 96.25 186 ALA A O 1
ATOM 1436 N N . GLU A 1 187 ? -7.700 6.186 16.620 1.00 96.75 187 GLU A N 1
ATOM 1437 C CA . GLU A 1 187 ? -7.859 6.322 18.079 1.00 96.75 187 GLU A CA 1
ATOM 1438 C C . GLU A 1 187 ? -9.279 6.767 18.465 1.00 96.75 187 GLU A C 1
ATOM 1440 O O . GLU A 1 187 ? -9.855 6.288 19.448 1.00 96.75 187 GLU A O 1
ATOM 1445 N N . ALA A 1 188 ? -9.868 7.683 17.690 1.00 96.00 188 ALA A N 1
ATOM 1446 C CA . ALA A 1 188 ? -11.237 8.133 17.912 1.00 96.00 188 ALA A CA 1
ATOM 1447 C C . ALA A 1 188 ? -12.247 6.988 17.726 1.00 96.00 188 ALA A C 1
ATOM 1449 O O . ALA A 1 188 ? -13.162 6.852 18.544 1.00 96.00 188 ALA A O 1
ATOM 1450 N N . LEU A 1 189 ? -12.049 6.143 16.708 1.00 95.19 189 LEU A N 1
ATOM 1451 C CA . LEU A 1 189 ? -12.882 4.966 16.450 1.00 95.19 189 LEU A CA 1
ATOM 1452 C C . LEU A 1 189 ? -12.779 3.930 17.572 1.00 95.19 189 LEU A C 1
ATOM 1454 O O . LEU A 1 189 ? -13.811 3.500 18.089 1.00 95.19 189 LEU A O 1
ATOM 1458 N N . GLU A 1 190 ? -11.568 3.587 18.027 1.00 94.88 190 GLU A N 1
AT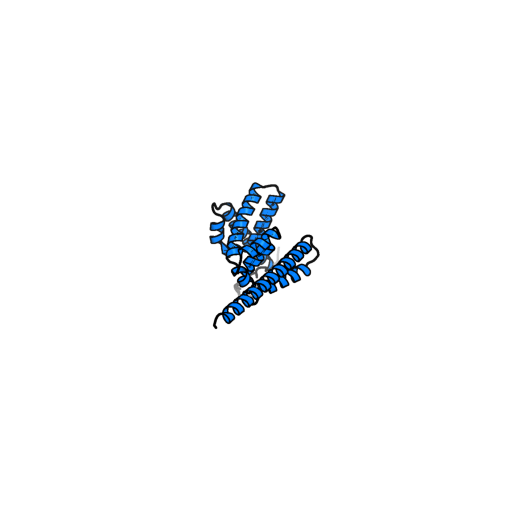OM 1459 C CA . GLU A 1 190 ? -11.391 2.656 19.153 1.00 94.88 190 GLU A CA 1
ATOM 1460 C C . GLU A 1 190 ? -12.109 3.147 20.416 1.00 94.88 190 GLU A C 1
ATOM 1462 O O . GLU A 1 190 ? -12.779 2.372 21.108 1.00 94.88 190 GLU A O 1
ATOM 1467 N N . LYS A 1 191 ? -11.995 4.450 20.705 1.00 96.19 191 LYS A N 1
ATOM 1468 C CA . LYS A 1 191 ? -12.636 5.083 21.860 1.00 96.19 191 LYS A CA 1
ATOM 1469 C C . LYS A 1 191 ? -14.157 5.094 21.736 1.00 96.19 191 LYS A C 1
ATOM 1471 O O . LYS A 1 191 ? -14.850 4.897 22.736 1.00 96.19 191 LYS A O 1
ATOM 1476 N N . GLN A 1 192 ? -14.686 5.340 20.539 1.00 95.56 192 GLN A N 1
ATOM 1477 C CA . GLN A 1 192 ? -16.121 5.285 20.276 1.00 95.56 192 GLN A CA 1
ATOM 1478 C C . GLN A 1 192 ? -16.659 3.864 20.472 1.00 95.56 192 GLN A C 1
ATOM 1480 O O . GLN A 1 192 ? -17.640 3.690 21.195 1.00 95.56 192 GLN A O 1
ATOM 1485 N N . ALA A 1 193 ? -15.983 2.858 19.918 1.00 94.69 193 ALA A N 1
ATOM 1486 C CA . ALA A 1 193 ? -16.369 1.460 20.071 1.00 94.69 193 ALA A CA 1
ATOM 1487 C C . ALA A 1 193 ? -16.321 1.002 21.539 1.00 94.69 193 ALA A C 1
ATOM 1489 O O . ALA A 1 193 ? -17.261 0.381 22.028 1.00 94.69 193 ALA A O 1
ATOM 1490 N N . ALA A 1 194 ? -15.281 1.385 22.290 1.00 94.75 194 ALA A N 1
ATOM 1491 C CA . ALA A 1 194 ? -15.183 1.083 23.721 1.00 94.75 194 ALA A CA 1
ATOM 1492 C C . ALA A 1 194 ? -16.341 1.691 24.537 1.00 94.75 194 ALA A C 1
ATOM 1494 O O . ALA A 1 194 ? -16.861 1.062 25.458 1.00 94.75 194 ALA A O 1
ATOM 1495 N N . ARG A 1 195 ? -16.784 2.909 24.190 1.00 96.62 195 ARG A N 1
ATOM 1496 C CA . ARG A 1 195 ? -17.944 3.551 24.831 1.00 96.62 195 ARG A CA 1
ATOM 1497 C C . ARG A 1 195 ? -19.251 2.827 24.518 1.00 96.62 195 ARG A C 1
ATOM 1499 O O . ARG A 1 195 ? -20.062 2.662 25.423 1.00 96.62 195 ARG A O 1
ATOM 1506 N N . GLN A 1 196 ? -19.447 2.409 23.268 1.00 94.88 196 GLN A N 1
ATOM 1507 C CA . GLN A 1 196 ? -20.637 1.665 22.847 1.00 94.88 196 GLN A CA 1
ATOM 1508 C C . GLN A 1 196 ? -20.720 0.311 23.562 1.00 94.88 196 GLN A C 1
ATOM 1510 O O . GLN A 1 196 ? -21.761 -0.014 24.130 1.00 94.88 196 GLN A O 1
ATOM 1515 N N . GLN A 1 197 ? -19.605 -0.417 23.639 1.00 93.88 197 GLN A N 1
ATOM 1516 C CA . GLN A 1 197 ? -19.521 -1.690 24.357 1.00 93.88 197 GLN A CA 1
ATOM 1517 C C . GLN A 1 197 ? -19.841 -1.520 25.853 1.00 93.88 197 GLN A C 1
ATOM 1519 O O . GLN A 1 197 ? -20.709 -2.202 26.392 1.00 93.88 197 GLN A O 1
ATOM 1524 N N . ALA A 1 198 ? -19.255 -0.510 26.507 1.00 95.50 198 ALA A N 1
ATOM 1525 C CA . ALA A 1 198 ? -19.535 -0.219 27.915 1.00 95.50 198 ALA A CA 1
ATOM 1526 C C . ALA A 1 198 ? -21.001 0.182 28.191 1.00 95.50 198 ALA A C 1
ATOM 1528 O O . ALA A 1 198 ? -21.487 0.008 29.311 1.00 95.50 198 ALA A O 1
ATOM 1529 N N . GLN A 1 199 ? -21.709 0.756 27.212 1.00 95.44 199 GLN A N 1
ATOM 1530 C CA . GLN A 1 199 ? -23.141 1.058 27.324 1.00 95.44 199 GLN A CA 1
ATOM 1531 C C . GLN A 1 199 ? -24.001 -0.205 27.174 1.00 95.44 199 GLN A C 1
ATOM 1533 O O . GLN A 1 199 ? -24.951 -0.380 27.938 1.00 95.44 199 GLN A O 1
ATOM 1538 N N . GLN A 1 200 ? -23.644 -1.098 26.249 1.00 93.81 200 GLN A N 1
ATOM 1539 C CA . GLN A 1 200 ? -24.335 -2.375 26.039 1.00 93.81 200 GLN A CA 1
ATOM 1540 C C . GLN A 1 200 ? -24.232 -3.288 27.270 1.00 93.8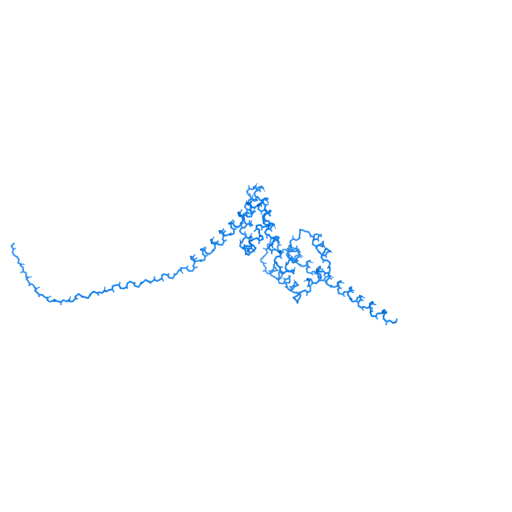1 200 GLN A C 1
ATOM 1542 O O . GLN A 1 200 ? -25.251 -3.797 27.743 1.00 93.81 200 GLN A O 1
ATOM 1547 N N . ASP A 1 201 ? -23.042 -3.398 27.867 1.00 9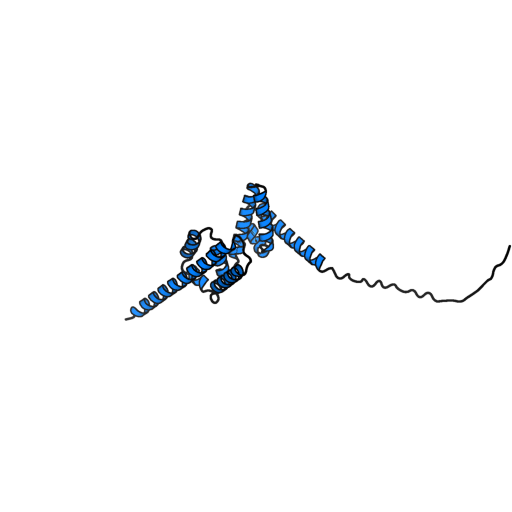4.62 201 ASP A N 1
ATOM 1548 C CA . ASP A 1 201 ? -22.810 -4.219 29.065 1.00 94.62 201 ASP A CA 1
ATOM 1549 C C . ASP A 1 201 ? -23.627 -3.742 30.278 1.00 94.62 201 ASP A C 1
ATOM 1551 O O . ASP A 1 201 ? -24.075 -4.539 31.108 1.00 94.62 201 ASP A O 1
ATOM 1555 N N . LYS A 1 202 ? -23.847 -2.425 30.396 1.00 94.25 202 LYS A N 1
ATOM 1556 C CA . LYS A 1 202 ? -24.693 -1.844 31.451 1.00 94.25 202 LYS A CA 1
ATOM 1557 C C . LYS A 1 202 ? -26.174 -2.139 31.225 1.00 94.25 202 LYS A C 1
ATOM 1559 O O . LYS A 1 202 ? -26.879 -2.411 32.193 1.00 94.25 202 LYS A O 1
ATOM 1564 N N . GLY A 1 203 ? -26.631 -2.107 29.972 1.00 92.62 203 GLY A N 1
ATOM 1565 C CA . GLY A 1 203 ? -28.009 -2.441 29.609 1.00 92.62 203 GLY A CA 1
ATOM 1566 C C . GLY A 1 203 ? -28.369 -3.890 29.947 1.00 92.62 203 GLY A C 1
ATOM 1567 O O . GLY A 1 203 ? -29.415 -4.136 30.540 1.00 92.62 203 GLY A O 1
ATOM 1568 N N . GLN A 1 204 ? -27.472 -4.841 29.664 1.00 89.25 204 GLN A N 1
ATOM 1569 C CA . GLN A 1 204 ? -27.707 -6.262 29.954 1.00 89.25 204 GLN A CA 1
ATOM 1570 C C . GLN A 1 204 ? -27.772 -6.566 31.459 1.00 89.25 204 GLN A C 1
ATOM 1572 O O . GLN A 1 204 ? -28.615 -7.345 31.895 1.00 89.25 204 GLN A O 1
ATOM 1577 N N . LYS A 1 205 ? -26.937 -5.917 32.282 1.00 86.69 205 LYS A N 1
ATOM 1578 C CA . LYS A 1 205 ? -26.951 -6.115 33.745 1.00 86.69 205 LYS A CA 1
ATOM 1579 C C . LYS A 1 205 ? -28.169 -5.492 34.439 1.00 86.69 205 LYS A C 1
ATOM 1581 O O . LYS A 1 205 ? -28.506 -5.905 35.544 1.00 86.69 205 LYS A O 1
ATOM 1586 N N . GLY A 1 206 ? -28.820 -4.505 33.820 1.00 81.94 206 GLY A N 1
ATOM 1587 C CA . GLY A 1 206 ? -29.990 -3.821 34.381 1.00 81.94 206 GLY A CA 1
ATOM 1588 C C . GLY A 1 206 ? -31.328 -4.545 34.178 1.00 81.94 206 GLY A C 1
ATOM 1589 O O . GLY A 1 206 ? -32.272 -4.245 34.902 1.00 81.94 206 GLY A O 1
ATOM 1590 N N . GLY A 1 207 ? -31.416 -5.481 33.225 1.00 79.81 207 GLY A N 1
ATOM 1591 C CA . GLY A 1 207 ? -32.666 -6.156 32.838 1.00 79.81 207 GLY A CA 1
ATOM 1592 C C . GLY A 1 207 ? -32.948 -7.505 33.513 1.00 79.81 207 GLY A C 1
ATOM 1593 O O . GLY A 1 207 ? -33.954 -8.125 33.195 1.00 79.81 207 GLY A O 1
ATOM 1594 N N . ALA A 1 208 ? -32.085 -7.979 34.416 1.00 76.44 208 ALA A N 1
ATOM 1595 C CA . ALA A 1 208 ? -32.205 -9.292 35.065 1.00 76.44 208 ALA A CA 1
ATOM 1596 C C . ALA A 1 208 ? -32.877 -9.240 36.457 1.00 76.44 208 ALA A C 1
ATOM 1598 O O . ALA A 1 208 ? -32.461 -9.959 37.365 1.00 76.44 208 ALA A O 1
ATOM 1599 N N . LYS A 1 209 ? -33.864 -8.356 36.651 1.00 66.69 209 LYS A N 1
ATOM 1600 C CA . LYS A 1 209 ? -34.608 -8.209 37.914 1.00 66.69 209 LYS A CA 1
ATOM 1601 C C . LYS A 1 209 ? -36.056 -8.640 37.780 1.00 66.69 209 LYS A C 1
ATOM 1603 O O . LYS A 1 209 ? -36.652 -8.323 36.730 1.00 66.69 209 LYS A O 1
#

pLDDT: mean 89.68, std 14.49, range [38.66, 98.56]

Organism: Chlamydomonas reinhardtii (NCBI:txid3055)